Protein 6C3R (pdb70)

Organism: Cricket paralysis virus (isolate Teleogryllus commodus/Australia/CrPVVIC/1968) (NCBI:txid928300)

GO terms:
  GO:0060698 endoribonuclease inhibitor activity (F, IDA)
  GO:0016567 protein ubiquitination (P, IDA)
  GO:0140533 symbiont-mediated suppression of host RNAi-mediated antiviral immune response (P, IGI)
  GO:0032436 positive regulation of proteasomal ubiquitin-dependent protein catabolic process (P, IMP)
  GO:0031462 Cul2-RING ubiquitin ligase complex (C, IPI)
  GO:0005515 protein binding (F, IPI)

Structure (mmCIF, N/CA/C/O backbone):
data_6C3R
#
_entry.id   6C3R
#
_cell.length_a   51.854
_cell.length_b   52.117
_cell.length_c   111.430
_cell.angle_alpha   90.000
_cell.angle_beta   90.000
_cell.angle_gamma   90.000
#
_symmetry.space_group_name_H-M   'P 21 21 21'
#
loop_
_entity.id
_entity.type
_entity.pdbx_description
1 polymer 'Cricket paralysis virus 1A protein'
2 water water
#
loop_
_atom_site.group_PDB
_atom_site.id
_atom_site.type_symbol
_atom_site.label_atom_id
_atom_site.label_alt_id
_atom_site.label_comp_id
_atom_site.label_asym_id
_atom_site.label_entity_id
_atom_site.label_seq_id
_atom_site.pdbx_PDB_ins_code
_atom_site.Cartn_x
_atom_site.Cartn_y
_atom_site.Cartn_z
_atom_site.occupancy
_atom_site.B_iso_or_equiv
_atom_site.auth_seq_id
_atom_site.auth_comp_id
_atom_site.auth_asym_id
_atom_site.auth_atom_id
_atom_site.pdbx_PDB_model_num
ATOM 1 N N . ILE A 1 1 ? 49.719 -43.917 76.463 1.00 93.35 14 ILE A N 1
ATOM 2 C CA . ILE A 1 1 ? 50.621 -43.022 77.263 1.00 93.50 14 ILE A CA 1
ATOM 3 C C . ILE A 1 1 ? 50.704 -41.602 76.676 1.00 91.24 14 ILE A C 1
ATOM 4 O O . ILE A 1 1 ? 50.864 -40.623 77.425 1.00 89.27 14 ILE A O 1
ATOM 9 N N . ASN A 1 2 ? 50.601 -41.500 75.346 1.00 88.95 15 ASN A N 1
ATOM 10 C CA . ASN A 1 2 ? 50.525 -40.206 74.660 1.00 86.09 15 ASN A CA 1
ATOM 11 C C . ASN A 1 2 ? 49.152 -39.568 74.877 1.00 83.04 15 ASN A C 1
ATOM 12 O O . ASN A 1 2 ? 49.066 -38.421 75.334 1.00 80.01 15 ASN A O 1
ATOM 17 N N . SER A 1 3 ? 48.093 -40.321 74.563 1.00 80.36 16 SER A N 1
ATOM 18 C CA . SER A 1 3 ? 46.723 -39.927 74.905 1.00 79.06 16 SER A CA 1
ATOM 19 C C . SER A 1 3 ? 46.565 -39.787 76.416 1.00 77.59 16 SER A C 1
ATOM 20 O O . SER A 1 3 ? 46.017 -38.800 76.908 1.00 77.43 16 SER A O 1
ATOM 23 N N . LEU 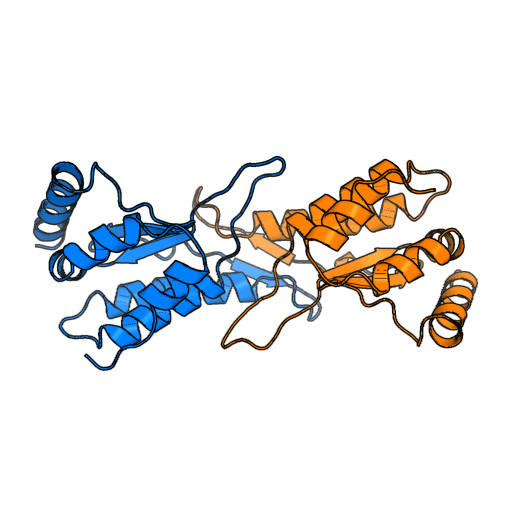A 1 4 ? 47.077 -40.763 77.152 1.00 75.38 17 LEU A N 1
ATOM 24 C CA . LEU A 1 4 ? 46.929 -40.776 78.608 1.00 74.09 17 LEU A CA 1
ATOM 25 C C . LEU A 1 4 ? 47.527 -39.515 79.254 1.00 71.22 17 LEU A C 1
ATOM 26 O O . LEU A 1 4 ? 46.907 -38.895 80.112 1.00 71.51 17 LEU A O 1
ATOM 31 N N . GLU A 1 5 ? 48.708 -39.108 78.813 1.00 69.30 18 GLU A N 1
ATOM 32 C CA . GLU A 1 5 ? 49.322 -37.894 79.339 1.00 66.39 18 GLU A CA 1
ATOM 33 C C . GLU A 1 5 ? 48.652 -36.618 78.795 1.00 63.59 18 GLU A C 1
ATOM 34 O O . GLU A 1 5 ? 48.479 -35.655 79.543 1.00 59.30 18 GLU A O 1
ATOM 40 N N . GLU A 1 6 ? 48.292 -36.627 77.505 1.00 61.94 19 GLU A N 1
ATOM 41 C CA . GLU A 1 6 ? 47.512 -35.553 76.870 1.00 60.38 19 GLU A CA 1
ATOM 42 C C . GLU A 1 6 ? 46.154 -35.321 77.540 1.00 60.70 19 GLU A C 1
ATOM 43 O O . GLU A 1 6 ? 45.708 -34.178 77.676 1.00 58.89 19 GLU A O 1
ATOM 49 N N . LEU A 1 7 ? 45.502 -36.410 77.941 1.00 62.70 20 LEU A N 1
ATOM 50 C CA . LEU A 1 7 ? 44.183 -36.346 78.573 1.00 62.48 20 LEU A CA 1
ATOM 51 C C . LEU A 1 7 ? 44.211 -35.608 79.913 1.00 61.62 20 LEU A C 1
ATOM 52 O O . LEU A 1 7 ? 43.375 -34.743 80.154 1.00 61.18 20 LEU A O 1
ATOM 57 N N . ALA A 1 8 ? 45.179 -35.945 80.765 1.00 60.98 21 ALA A N 1
ATOM 58 C CA . ALA A 1 8 ? 45.344 -35.293 82.068 1.00 60.75 21 ALA A CA 1
ATOM 59 C C . ALA A 1 8 ? 45.556 -33.780 81.939 1.00 59.56 21 ALA A C 1
ATOM 60 O O . ALA A 1 8 ? 44.927 -33.014 82.654 1.00 61.08 21 ALA A O 1
ATOM 62 N N . ALA A 1 9 ? 46.430 -33.360 81.029 1.00 58.59 22 ALA A N 1
ATOM 63 C CA . ALA A 1 9 ? 46.633 -31.927 80.735 1.00 58.32 22 ALA A CA 1
ATOM 64 C C . ALA A 1 9 ? 45.368 -31.227 80.215 1.00 58.01 22 ALA A C 1
ATOM 65 O O . ALA A 1 9 ? 45.100 -30.081 80.574 1.00 55.35 22 ALA A O 1
ATOM 67 N N . GLN A 1 10 ? 44.610 -31.919 79.370 1.00 59.91 23 GLN A N 1
ATOM 68 C CA . GLN A 1 10 ? 43.394 -31.356 78.748 1.00 62.04 23 GLN A CA 1
ATOM 69 C C . GLN A 1 10 ? 42.270 -31.229 79.765 1.00 63.20 23 GLN A C 1
ATOM 70 O O . GLN A 1 10 ? 41.387 -30.381 79.640 1.00 63.30 23 GLN A O 1
ATOM 76 N N . GLU A 1 11 ? 42.313 -32.113 80.755 1.00 66.04 24 GLU A N 1
ATOM 77 C CA . GLU A 1 11 ? 41.420 -32.101 81.895 1.00 67.28 24 GLU A CA 1
ATOM 78 C C . GLU A 1 11 ? 41.846 -30.961 82.806 1.00 64.30 24 GLU A C 1
ATOM 79 O O . GLU A 1 11 ? 41.007 -30.225 83.327 1.00 66.03 24 GLU A O 1
ATOM 85 N N . LEU A 1 12 ? 43.160 -30.839 82.990 1.00 60.77 25 LEU A N 1
ATOM 86 C CA . LEU A 1 12 ? 43.781 -29.778 83.785 1.00 57.89 25 LEU A CA 1
ATOM 87 C C . LEU A 1 12 ? 43.586 -28.371 83.195 1.00 57.75 25 LEU A C 1
ATOM 88 O O . LEU A 1 12 ? 43.445 -27.389 83.936 1.00 58.84 25 LEU A O 1
ATOM 93 N N . ILE A 1 13 ? 43.556 -28.273 81.869 1.00 56.31 26 ILE A N 1
ATOM 94 C CA . ILE A 1 13 ? 43.234 -27.012 81.186 1.00 55.16 26 ILE A CA 1
ATOM 95 C C . ILE A 1 13 ? 41.794 -26.617 81.460 1.00 55.45 26 ILE A C 1
ATOM 96 O O . ILE A 1 13 ? 41.500 -25.437 81.641 1.00 55.85 26 ILE A O 1
ATOM 101 N N . ALA A 1 14 ? 40.904 -27.606 81.455 1.00 55.90 27 ALA A N 1
ATOM 102 C CA . ALA A 1 14 ? 39.492 -27.373 81.711 1.00 56.25 27 ALA A CA 1
ATOM 103 C C . ALA A 1 14 ? 39.316 -26.924 83.145 1.00 56.64 27 ALA A C 1
ATOM 104 O O . ALA A 1 14 ? 38.703 -25.894 83.414 1.00 56.42 27 ALA A O 1
ATOM 106 N N . ALA A 1 15 ? 39.893 -27.697 84.057 1.00 57.10 28 ALA A N 1
ATOM 107 C CA . ALA A 1 15 ? 39.788 -27.432 85.482 1.00 57.43 28 ALA A CA 1
ATOM 108 C C . ALA A 1 15 ? 40.332 -26.056 85.846 1.00 57.53 28 ALA A C 1
ATOM 109 O O . ALA A 1 15 ? 39.588 -25.207 86.328 1.00 58.68 28 ALA A O 1
ATOM 111 N N . GLN A 1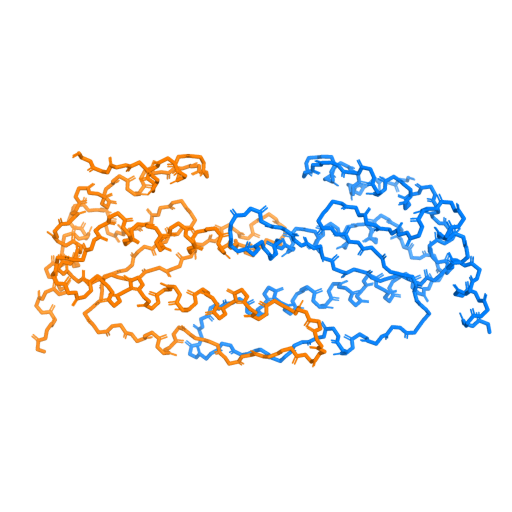 16 ? 41.611 -25.815 85.563 1.00 56.51 29 GLN A N 1
ATOM 112 C CA . GLN A 1 16 ? 42.297 -24.643 86.125 1.00 55.69 29 GLN A CA 1
ATOM 113 C C . GLN A 1 16 ? 42.625 -23.496 85.186 1.00 52.43 29 GLN A C 1
ATOM 114 O O . GLN A 1 16 ? 43.058 -22.449 85.661 1.00 51.75 29 GLN A O 1
ATOM 120 N N . PHE A 1 17 ? 42.431 -23.678 83.882 1.00 49.87 30 PHE A N 1
ATOM 121 C CA . PHE A 1 17 ? 42.767 -22.650 82.893 1.00 48.37 30 PHE A CA 1
ATOM 122 C C . PHE A 1 17 ? 41.542 -22.246 82.085 1.00 50.84 30 PHE A C 1
ATOM 123 O O . PHE A 1 17 ? 41.672 -21.636 81.007 1.00 49.75 30 PHE A O 1
ATOM 131 N N . GLU A 1 18 ? 40.357 -22.579 82.603 1.00 54.41 31 GLU A N 1
ATOM 132 C CA . GLU A 1 18 ? 39.082 -22.163 82.015 1.00 57.80 31 GLU A CA 1
ATOM 133 C C . GLU A 1 18 ? 38.980 -22.542 80.538 1.00 57.13 31 GLU A C 1
ATOM 134 O O . GLU A 1 18 ? 38.509 -21.747 79.704 1.00 56.81 31 GLU A O 1
ATOM 140 N N . GLY A 1 19 ? 39.463 -23.746 80.224 1.00 56.28 32 GLY A N 1
ATOM 141 C CA . GLY A 1 19 ? 39.366 -24.321 78.890 1.00 55.18 32 GLY A CA 1
ATOM 142 C C . GLY A 1 19 ? 40.266 -23.777 77.801 1.00 53.81 32 GLY A C 1
ATOM 143 O O . GLY A 1 19 ? 40.104 -24.152 76.647 1.00 56.54 32 GLY A O 1
ATOM 144 N N . ASN A 1 20 ? 41.213 -22.906 78.120 1.00 52.26 33 ASN A N 1
ATOM 145 C CA . ASN A 1 20 ? 42.040 -22.309 77.065 1.00 50.74 33 ASN A CA 1
ATOM 146 C C . ASN A 1 20 ? 43.381 -21.770 77.546 1.00 49.35 33 ASN A C 1
ATOM 147 O O . ASN A 1 20 ? 43.574 -21.492 78.727 1.00 49.24 33 ASN A O 1
ATOM 152 N N . LEU A 1 21 ? 44.288 -21.608 76.592 1.00 48.28 34 LEU A N 1
ATOM 153 C CA . LEU A 1 21 ? 45.576 -20.990 76.844 1.00 47.69 34 LEU A CA 1
ATOM 154 C C . LEU A 1 21 ? 45.766 -19.823 75.904 1.00 46.86 34 LEU A C 1
ATOM 155 O O . LEU A 1 21 ? 46.818 -19.674 75.314 1.00 47.71 34 LEU A O 1
ATOM 160 N N . ASP A 1 22 ? 44.744 -18.988 75.781 1.00 48.63 35 ASP A N 1
ATOM 161 C CA . ASP A 1 22 ? 44.857 -17.758 75.010 1.00 50.12 35 ASP A CA 1
ATOM 162 C C . ASP A 1 22 ? 45.645 -16.735 75.824 1.00 49.49 35 ASP A C 1
ATOM 163 O O . ASP A 1 22 ? 45.350 -16.522 76.995 1.00 51.20 35 ASP A O 1
ATOM 168 N N . GLY A 1 23 ? 46.667 -16.150 75.199 1.00 48.51 36 GLY A N 1
ATOM 169 C CA . GLY A 1 23 ? 47.402 -15.014 75.739 1.00 48.44 36 GLY A CA 1
ATOM 170 C C . GLY A 1 23 ? 47.302 -13.829 74.788 1.00 48.08 36 GLY A C 1
ATOM 171 O O . GLY A 1 23 ? 46.296 -13.638 74.129 1.00 46.88 36 GLY A O 1
ATOM 172 N N . PHE A 1 24 ? 48.373 -13.051 74.718 1.00 49.05 37 PHE A N 1
ATOM 173 C CA . PHE A 1 24 ? 48.412 -11.807 73.959 1.00 50.40 37 PHE A CA 1
ATOM 174 C C . PHE A 1 24 ? 48.698 -12.023 72.466 1.00 50.01 37 PHE A C 1
ATOM 175 O O . PHE A 1 24 ? 49.852 -12.212 72.068 1.00 47.17 37 PHE A O 1
ATOM 183 N N . PHE A 1 25 ? 47.634 -11.986 71.655 1.00 51.93 38 PHE A N 1
ATOM 184 C CA . PHE A 1 25 ? 47.683 -12.284 70.198 1.00 52.77 38 PHE A CA 1
ATOM 185 C C . PHE A 1 25 ? 48.368 -13.606 69.876 1.00 50.11 38 PHE A C 1
ATOM 186 O O . PHE A 1 25 ? 48.947 -13.775 68.799 1.00 48.37 38 PHE A O 1
ATOM 194 N N . CYS A 1 26 ? 48.262 -14.550 70.811 1.00 48.04 39 CYS A N 1
ATOM 195 C CA . CYS A 1 26 ? 48.866 -15.851 70.671 1.00 45.81 39 CYS A CA 1
ATOM 196 C C . CYS A 1 26 ? 48.271 -16.797 71.694 1.00 45.20 39 CYS A C 1
ATOM 197 O O . CYS A 1 26 ? 48.109 -16.430 72.865 1.00 45.56 39 CYS A O 1
ATOM 200 N N . THR A 1 27 ? 47.964 -18.014 71.249 1.00 43.59 40 THR A N 1
ATOM 201 C CA . THR A 1 27 ? 47.472 -19.070 72.122 1.00 42.53 40 THR A CA 1
ATOM 202 C C . THR A 1 27 ? 48.311 -20.360 71.959 1.00 40.43 40 THR A C 1
ATOM 203 O O . THR A 1 27 ? 48.878 -20.617 70.893 1.00 38.12 40 THR A O 1
ATOM 207 N N . PHE A 1 28 ? 48.368 -21.154 73.024 1.00 39.30 41 PHE A N 1
ATOM 208 C CA . PHE A 1 28 ? 49.061 -22.441 73.016 1.00 40.65 41 PHE A CA 1
ATOM 209 C C . PHE A 1 28 ? 48.032 -23.559 72.985 1.00 42.79 41 PHE A C 1
ATOM 210 O O . PHE A 1 28 ? 46.981 -23.436 73.608 1.00 42.24 41 PHE A O 1
ATOM 218 N N . TYR A 1 29 ? 48.358 -24.649 72.282 1.00 45.03 42 TYR A N 1
ATOM 219 C CA . TYR A 1 29 ? 47.602 -25.900 72.339 1.00 46.65 42 TYR A CA 1
ATOM 220 C C . TYR A 1 29 ? 48.537 -26.914 72.938 1.00 45.82 42 TYR A C 1
ATOM 221 O O . TYR A 1 29 ? 49.750 -26.748 72.847 1.00 46.16 42 TYR A O 1
ATOM 230 N N . VAL A 1 30 ? 47.972 -27.963 73.537 1.00 45.53 43 VAL A N 1
ATOM 231 C CA . VAL A 1 30 ? 48.745 -28.998 74.236 1.00 45.24 43 VAL A CA 1
ATOM 232 C C . VAL A 1 30 ? 48.453 -30.388 73.664 1.00 46.94 43 VAL A C 1
ATOM 233 O O . VAL A 1 30 ? 47.464 -31.024 74.022 1.00 49.78 43 VAL A O 1
ATOM 237 N N . GLN A 1 31 ? 49.334 -30.870 72.796 1.00 47.35 44 GLN A N 1
ATOM 238 C CA . GLN A 1 31 ? 49.096 -32.099 72.053 1.00 47.84 44 GLN A CA 1
ATOM 239 C C . GLN A 1 31 ? 50.327 -32.985 72.003 1.00 49.38 44 GLN A C 1
ATOM 240 O O . GLN A 1 31 ? 51.453 -32.493 71.877 1.00 49.83 44 GLN A O 1
ATOM 246 N N . SER A 1 32 ? 50.105 -34.293 72.061 1.00 50.09 45 SER A N 1
ATOM 247 C CA . SER A 1 32 ? 51.190 -35.257 71.995 1.00 50.42 45 SER A CA 1
ATOM 248 C C . SER A 1 32 ? 51.755 -35.412 70.595 1.00 51.25 45 SER A C 1
ATOM 249 O O . SER A 1 32 ? 52.958 -35.541 70.425 1.00 49.88 45 SER A O 1
ATOM 252 N N . LYS A 1 33 ? 50.880 -35.422 69.601 1.00 54.51 46 LYS A N 1
ATOM 253 C CA . LYS A 1 33 ? 51.276 -35.701 68.216 1.00 57.32 46 LYS A CA 1
ATOM 254 C C . LYS A 1 33 ? 50.551 -34.734 67.283 1.00 54.45 46 LYS A C 1
ATOM 255 O O . LYS A 1 33 ? 49.538 -35.085 66.683 1.00 52.93 46 LYS A O 1
ATOM 261 N N . PRO A 1 34 ? 51.061 -33.494 67.195 1.00 51.76 47 PRO A N 1
ATOM 262 C CA . PRO A 1 34 ? 50.392 -32.460 66.419 1.00 51.11 47 PRO A CA 1
ATOM 263 C C . PRO A 1 34 ? 50.549 -32.668 64.928 1.00 51.44 47 PRO A C 1
ATOM 264 O O . PRO A 1 34 ? 51.541 -33.218 64.478 1.00 49.75 47 PRO A O 1
ATOM 268 N N . GLN A 1 35 ? 49.566 -32.205 64.175 1.00 53.56 48 GLN A N 1
ATOM 269 C CA . GLN A 1 35 ? 49.564 -32.362 62.723 1.00 56.51 48 GLN A CA 1
ATOM 270 C C . GLN A 1 35 ? 50.209 -31.123 62.115 1.00 54.69 48 GLN A C 1
ATOM 271 O O . GLN A 1 35 ? 49.536 -30.315 61.485 1.00 54.42 48 GLN A O 1
ATOM 277 N N . LEU A 1 36 ? 51.523 -30.990 62.309 1.00 52.89 49 LEU A N 1
ATOM 278 C CA . LEU A 1 36 ? 52.240 -29.753 61.979 1.00 51.19 49 LEU A CA 1
ATOM 279 C C . LEU A 1 36 ? 52.265 -29.428 60.505 1.00 52.96 49 LEU A C 1
ATOM 280 O O . LEU A 1 36 ? 52.466 -28.271 60.138 1.00 51.46 49 LEU A O 1
ATOM 285 N N . LEU A 1 37 ? 52.076 -30.446 59.672 1.00 55.83 50 LEU A N 1
ATOM 286 C CA . LEU A 1 37 ? 52.021 -30.262 58.229 1.00 58.22 50 LEU A CA 1
ATOM 287 C C . LEU A 1 37 ? 50.699 -29.615 57.817 1.00 58.91 50 LEU A C 1
ATOM 288 O O . LEU A 1 37 ? 50.670 -28.863 56.851 1.00 60.04 50 LEU A O 1
ATOM 293 N N . ASP A 1 38 ? 49.625 -29.860 58.573 1.00 60.78 51 ASP A N 1
ATOM 294 C CA . ASP A 1 38 ? 48.340 -29.152 58.367 1.00 63.04 51 ASP A CA 1
ATOM 295 C C . ASP A 1 38 ? 48.425 -27.647 58.672 1.00 65.47 51 ASP A C 1
ATOM 296 O O . ASP A 1 38 ? 47.573 -26.865 58.214 1.00 65.13 51 ASP A O 1
ATOM 301 N N . LEU A 1 39 ? 49.434 -27.250 59.458 1.00 66.42 52 LEU A N 1
ATOM 302 C CA . LEU A 1 39 ? 49.696 -25.840 59.763 1.00 64.82 52 LEU A CA 1
ATOM 303 C C . LEU A 1 39 ? 50.737 -25.160 58.852 1.00 65.46 52 LEU A C 1
ATOM 304 O O . LEU A 1 39 ? 51.146 -24.025 59.134 1.00 64.56 52 LEU A O 1
ATOM 309 N N . GLU A 1 40 ? 51.146 -25.825 57.765 1.00 67.75 53 GLU A N 1
ATOM 310 C CA . GLU A 1 40 ? 52.114 -25.261 56.812 1.00 70.04 53 GLU A CA 1
ATOM 311 C C . GLU A 1 40 ? 51.462 -24.746 55.515 1.00 70.49 53 GLU A C 1
ATOM 312 O O . GLU A 1 40 ? 50.267 -24.940 55.269 1.00 71.10 53 GLU A O 1
ATOM 318 N N . SER A 1 41 ? 52.273 -24.061 54.715 1.00 70.94 54 SER A N 1
ATOM 319 C CA . SER A 1 41 ? 51.866 -23.501 53.429 1.00 71.53 54 SER A CA 1
ATOM 320 C C . SER A 1 41 ? 52.867 -23.926 52.386 1.00 72.25 54 SER A C 1
ATOM 321 O O . SER A 1 41 ? 53.941 -24.417 52.728 1.00 72.42 54 SER A O 1
ATOM 324 N N . GLU A 1 42 ? 52.515 -23.737 51.120 1.00 74.10 55 GLU A N 1
ATOM 325 C CA . GLU A 1 42 ? 53.490 -23.797 50.031 1.00 77.49 55 GLU A CA 1
ATOM 326 C C . GLU A 1 42 ? 53.490 -22.406 49.443 1.00 75.34 55 GLU A C 1
ATOM 327 O O . GLU A 1 42 ? 52.436 -21.924 49.057 1.00 71.35 55 GLU A O 1
ATOM 333 N N . CYS A 1 43 ? 54.658 -21.760 49.400 1.00 76.46 56 CYS A N 1
ATOM 334 C CA . CYS A 1 43 ? 54.728 -20.334 49.083 1.00 76.16 56 CYS A CA 1
ATOM 335 C C . CYS A 1 43 ? 55.960 -19.923 48.276 1.00 77.87 56 CYS A C 1
ATOM 336 O O . CYS A 1 43 ? 57.089 -20.090 48.728 1.00 80.18 56 CYS A O 1
ATOM 339 N N . TYR A 1 44 ? 55.714 -19.380 47.080 1.00 78.08 57 TYR A N 1
ATOM 340 C CA . TYR A 1 44 ? 56.763 -18.888 46.192 1.00 79.54 57 TYR A CA 1
ATOM 341 C C . TYR A 1 44 ? 56.413 -17.478 45.777 1.00 79.46 57 TYR A C 1
ATOM 342 O O . TYR A 1 44 ? 55.321 -17.249 45.268 1.00 79.08 57 TYR A O 1
ATOM 351 N N . CYS A 1 45 ? 57.324 -16.536 45.998 1.00 80.83 58 CYS A N 1
ATOM 352 C CA . CYS A 1 45 ? 57.322 -15.293 45.233 1.00 84.27 58 CYS A CA 1
ATOM 353 C C . CYS A 1 45 ? 58.122 -15.576 43.972 1.00 90.61 58 CYS A C 1
ATOM 354 O O . CYS A 1 45 ? 59.196 -16.174 44.065 1.00 92.38 58 CYS A O 1
ATOM 357 N N . MET A 1 46 ? 57.626 -15.164 42.803 1.00 98.27 59 MET A N 1
ATOM 358 C CA . MET A 1 46 ? 58.437 -15.248 41.570 1.00 104.10 59 MET A CA 1
ATOM 359 C C . MET A 1 46 ? 59.210 -13.943 41.327 1.00 103.72 59 MET A C 1
ATOM 360 O O . MET A 1 46 ? 58.950 -12.913 41.953 1.00 100.51 59 MET A O 1
ATOM 365 N N . ASP A 1 47 ? 60.181 -14.027 40.423 1.00 107.88 60 ASP A N 1
ATOM 366 C CA . ASP A 1 47 ? 61.008 -12.891 39.973 1.00 109.54 60 ASP A CA 1
ATOM 367 C C . ASP A 1 47 ? 61.854 -12.202 41.064 1.00 106.91 60 ASP A C 1
ATOM 368 O O . ASP A 1 47 ? 62.233 -11.036 40.922 1.00 106.03 60 ASP A O 1
ATOM 373 N N . ASP A 1 48 ? 62.189 -12.945 42.119 1.00 104.03 61 ASP A N 1
ATOM 374 C CA . ASP A 1 48 ? 63.102 -12.474 43.164 1.00 103.00 61 ASP A CA 1
ATOM 375 C C . ASP A 1 48 ? 62.620 -11.174 43.846 1.00 97.35 61 ASP A C 1
ATOM 376 O O . ASP A 1 48 ? 63.189 -10.100 43.645 1.00 98.42 61 ASP A O 1
ATOM 381 N N . PHE A 1 49 ? 61.555 -11.293 44.640 1.00 90.89 62 PHE A N 1
ATOM 382 C CA . PHE A 1 49 ? 61.021 -10.175 45.427 1.00 85.62 62 PHE A CA 1
ATOM 383 C C . PHE A 1 49 ? 60.460 -10.677 46.759 1.00 81.65 62 PHE A C 1
ATOM 384 O O . PHE A 1 49 ? 59.695 -11.640 46.771 1.00 80.38 62 PHE A O 1
ATOM 392 N N . ASP A 1 50 ? 60.824 -10.031 47.870 1.00 77.79 63 ASP A N 1
ATOM 393 C CA . ASP A 1 50 ? 60.275 -10.424 49.170 1.00 76.24 63 ASP A CA 1
ATOM 394 C C . ASP A 1 50 ? 58.806 -10.038 49.210 1.00 73.67 63 ASP A C 1
ATOM 395 O O . ASP A 1 50 ? 58.441 -8.890 49.483 1.00 73.22 63 ASP A O 1
ATOM 400 N N . CYS A 1 51 ? 57.977 -11.027 48.907 1.00 70.40 64 CYS A N 1
ATOM 401 C CA . CYS A 1 51 ? 56.544 -10.874 48.938 1.00 67.31 64 CYS A CA 1
ATOM 402 C C . CYS A 1 51 ? 55.998 -11.127 50.351 1.00 63.21 64 CYS A C 1
ATOM 403 O O . CYS A 1 51 ? 54.937 -10.611 50.710 1.00 61.89 64 CYS A O 1
ATOM 406 N N . GLY A 1 52 ? 56.741 -11.884 51.161 1.00 58.53 65 GLY A N 1
ATOM 407 C CA . GLY A 1 52 ? 56.310 -12.238 52.513 1.00 54.08 65 GLY A CA 1
ATOM 408 C C . GLY A 1 52 ? 56.187 -13.717 52.800 1.00 51.39 65 GLY A C 1
ATOM 409 O O . GLY A 1 52 ? 55.757 -14.082 53.888 1.00 48.68 65 GLY A O 1
ATOM 410 N N . CYS A 1 53 ? 56.546 -14.567 51.838 1.00 51.92 66 CYS A N 1
ATOM 411 C CA . CYS A 1 53 ? 56.574 -16.006 52.054 1.00 53.32 66 CYS A CA 1
ATOM 412 C C . CYS A 1 53 ? 57.609 -16.405 53.090 1.00 51.86 66 CYS A C 1
ATOM 413 O O . CYS A 1 53 ? 57.391 -17.371 53.819 1.00 50.76 66 CYS A O 1
ATOM 416 N N . ASP A 1 54 ? 58.733 -15.681 53.132 1.00 50.44 67 ASP A N 1
ATOM 417 C CA . ASP A 1 54 ? 59.784 -15.920 54.109 1.00 49.35 67 ASP A CA 1
ATOM 418 C C . ASP A 1 54 ? 59.253 -15.781 55.523 1.00 47.47 67 ASP A C 1
ATOM 419 O O . ASP A 1 54 ? 59.498 -16.631 56.368 1.00 44.90 67 ASP A O 1
ATOM 424 N N . ARG A 1 55 ? 58.547 -14.683 55.767 1.00 46.80 68 ARG A N 1
ATOM 425 C CA . ARG A 1 55 ? 57.898 -14.419 57.061 1.00 47.04 68 ARG A CA 1
ATOM 426 C C . ARG A 1 55 ? 57.057 -15.640 57.469 1.00 44.79 68 ARG A C 1
ATOM 427 O O . ARG A 1 55 ? 57.187 -16.144 58.561 1.00 42.83 68 ARG A O 1
ATOM 435 N N . ILE A 1 56 ? 56.248 -16.137 56.537 1.00 45.06 69 ILE A N 1
ATOM 436 C CA . ILE A 1 56 ? 55.449 -17.367 56.705 1.00 43.84 69 ILE A CA 1
ATOM 437 C C . ILE A 1 56 ? 56.354 -18.549 57.066 1.00 42.50 69 ILE A C 1
ATOM 438 O O . ILE A 1 56 ? 56.115 -19.236 58.048 1.00 41.73 69 ILE A O 1
ATOM 443 N N . LYS A 1 57 ? 57.372 -18.794 56.254 1.00 42.72 70 LYS A N 1
ATOM 444 C CA . LYS A 1 57 ? 58.219 -19.978 56.417 1.00 44.37 70 LYS A CA 1
ATOM 445 C C . LYS A 1 57 ? 58.979 -19.996 57.748 1.00 42.49 70 LYS A C 1
ATOM 446 O O . LYS A 1 57 ? 59.029 -21.015 58.436 1.00 41.20 70 LYS A O 1
ATOM 452 N N . ARG A 1 58 ? 59.531 -18.847 58.104 1.00 41.79 71 ARG A N 1
ATOM 453 C CA . ARG A 1 58 ? 60.083 -18.608 59.434 1.00 42.14 71 ARG A CA 1
ATOM 454 C C . ARG A 1 58 ? 59.111 -18.925 60.593 1.00 39.86 71 ARG A C 1
ATOM 455 O O . ARG A 1 58 ? 59.521 -19.536 61.578 1.00 37.80 71 ARG A O 1
ATOM 463 N N . GLU A 1 59 ? 57.855 -18.503 60.475 1.00 39.29 72 GLU A N 1
ATOM 464 C CA . GLU A 1 59 ? 56.833 -18.783 61.493 1.00 40.09 72 GLU A CA 1
ATOM 465 C C . GLU A 1 59 ? 56.615 -20.303 61.684 1.00 40.25 72 GLU A C 1
ATOM 466 O O . GLU A 1 59 ? 56.598 -20.809 62.807 1.00 38.92 72 GLU A O 1
ATOM 472 N N . GLU A 1 60 ? 56.499 -21.032 60.576 1.00 42.33 73 GLU A N 1
ATOM 473 C CA . GLU A 1 60 ? 56.336 -22.504 60.594 1.00 42.31 73 GLU A CA 1
ATOM 474 C C . GLU A 1 60 ? 57.538 -23.221 61.218 1.00 39.04 73 GLU A C 1
ATOM 475 O O . GLU A 1 60 ? 57.384 -24.184 61.941 1.00 37.19 73 GLU A O 1
ATOM 481 N N . GLU A 1 61 ? 58.732 -22.748 60.879 1.00 37.45 74 GLU A N 1
ATOM 482 C CA . GLU A 1 61 ? 59.999 -23.293 61.372 1.00 36.59 74 GLU A CA 1
ATOM 483 C C . GLU A 1 61 ? 60.074 -23.186 62.903 1.00 34.55 74 GLU A C 1
ATOM 484 O O . GLU A 1 61 ? 60.421 -24.157 63.604 1.00 34.00 74 GLU A O 1
ATOM 490 N N . LEU A 1 62 ? 59.712 -22.010 63.405 1.00 32.68 75 LEU A N 1
ATOM 491 C CA . LEU A 1 62 ? 59.709 -21.716 64.819 1.00 32.32 75 LEU A CA 1
ATOM 492 C C . LEU A 1 62 ? 58.622 -22.454 65.605 1.00 33.05 75 LEU A C 1
ATOM 493 O O . LEU A 1 62 ? 58.881 -22.930 66.711 1.00 33.93 75 LEU A O 1
ATOM 498 N N . ARG A 1 63 ? 57.405 -22.536 65.066 1.00 33.15 76 ARG A N 1
ATOM 499 C CA . ARG A 1 63 ? 56.368 -23.345 65.704 1.00 33.27 76 ARG A CA 1
ATOM 500 C C . ARG A 1 63 ? 56.863 -24.787 65.863 1.00 33.47 76 ARG A C 1
ATOM 501 O O . ARG A 1 63 ? 56.635 -25.414 66.902 1.00 35.02 76 ARG A O 1
ATOM 509 N N . LYS A 1 64 ? 57.557 -25.292 64.846 1.00 33.02 77 LYS A N 1
ATOM 510 C CA . LYS A 1 64 ? 58.056 -26.662 64.851 1.00 33.54 77 LYS A CA 1
ATOM 511 C C . LYS A 1 64 ? 59.102 -26.859 65.951 1.00 33.03 77 LYS A C 1
ATOM 512 O O . LYS A 1 64 ? 59.049 -27.807 66.713 1.00 33.50 77 LYS A O 1
ATOM 518 N N . LEU A 1 65 ? 60.039 -25.926 66.044 1.00 32.11 78 LEU A N 1
ATOM 519 C CA . LEU A 1 65 ? 61.085 -25.986 67.045 1.00 31.28 78 LEU A CA 1
ATOM 520 C C . LEU A 1 65 ? 60.536 -25.839 68.432 1.00 30.05 78 LEU A C 1
ATOM 521 O O . LEU A 1 65 ? 61.027 -26.501 69.341 1.00 30.03 78 LEU A O 1
ATOM 526 N N . ILE A 1 66 ? 59.544 -2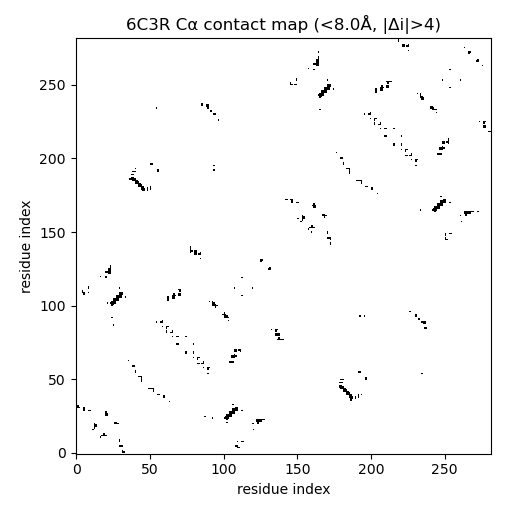4.961 68.595 1.00 28.59 79 ILE A N 1
ATOM 527 C CA . ILE A 1 66 ? 58.944 -24.736 69.886 1.00 28.55 79 ILE A CA 1
ATOM 528 C C . ILE A 1 66 ? 58.268 -26.014 70.348 1.00 28.28 79 ILE A C 1
ATOM 529 O O . ILE A 1 66 ? 58.266 -26.311 71.531 1.00 27.37 79 ILE A O 1
ATOM 534 N N . PHE A 1 67 ? 57.715 -26.789 69.419 1.00 28.95 80 PHE A N 1
ATOM 535 C CA . PHE A 1 67 ? 57.152 -28.061 69.808 1.00 29.28 80 PHE A CA 1
ATOM 536 C C . PHE A 1 67 ? 58.218 -29.107 70.054 1.00 29.63 80 PHE A C 1
ATOM 537 O O . PHE A 1 67 ? 58.207 -29.787 71.096 1.00 29.61 80 PHE A O 1
ATOM 545 N N . LEU A 1 68 ? 59.098 -29.294 69.076 1.00 29.98 81 LEU A N 1
ATOM 546 C CA . LEU A 1 68 ? 60.075 -30.369 69.178 1.00 30.84 81 LEU A CA 1
ATOM 547 C C . LEU A 1 68 ? 60.962 -30.202 70.413 1.00 31.05 81 LEU A C 1
ATOM 548 O O . LEU A 1 68 ? 61.262 -31.169 71.079 1.00 31.24 81 LEU A O 1
ATOM 553 N N . THR A 1 69 ? 61.354 -28.974 70.728 1.00 31.77 82 THR A N 1
ATOM 554 C CA . THR A 1 69 ? 62.163 -28.723 71.920 1.00 32.86 82 THR A CA 1
ATOM 555 C C . THR A 1 69 ? 61.361 -28.936 73.211 1.00 33.69 82 THR A C 1
ATOM 556 O O . THR A 1 69 ? 61.951 -29.273 74.235 1.00 34.47 82 THR A O 1
ATOM 560 N N . SER A 1 70 ? 60.048 -28.720 73.159 1.00 34.12 83 SER A N 1
ATOM 561 C CA . SER A 1 70 ? 59.154 -29.046 74.270 1.00 35.17 83 SER A CA 1
ATOM 562 C C . SER A 1 70 ? 58.923 -30.551 74.478 1.00 37.60 83 SER A C 1
ATOM 563 O O . SER A 1 70 ? 58.610 -30.984 75.582 1.00 38.45 83 SER A O 1
ATOM 566 N N . ASP A 1 71 ? 59.073 -31.335 73.417 1.00 40.37 84 ASP A N 1
ATOM 567 C CA . ASP A 1 71 ? 58.762 -32.772 73.414 1.00 42.42 84 ASP A CA 1
ATOM 568 C C . ASP A 1 71 ? 59.922 -33.668 73.881 1.00 43.28 84 ASP A C 1
ATOM 569 O O . ASP A 1 71 ? 59.955 -34.865 73.570 1.00 43.28 84 ASP A O 1
ATOM 574 N N . VAL A 1 72 ? 60.868 -33.089 74.621 1.00 44.27 85 VAL A N 1
ATOM 575 C CA . VAL A 1 72 ? 61.980 -33.815 75.232 1.00 44.69 85 VAL A CA 1
ATOM 576 C C . VAL A 1 72 ? 62.210 -33.302 76.635 1.00 45.94 85 VAL A C 1
ATOM 577 O O . VAL A 1 72 ? 61.864 -32.155 76.955 1.00 45.19 85 VAL A O 1
ATOM 581 N N . TYR A 1 73 ? 62.830 -34.156 77.445 1.00 48.58 86 TYR A N 1
ATOM 582 C CA . TYR A 1 73 ? 63.159 -33.848 78.825 1.00 50.77 86 TYR A CA 1
ATOM 583 C C . TYR A 1 73 ? 64.357 -32.916 78.901 1.00 47.73 86 TYR A C 1
ATOM 584 O O . TYR A 1 73 ? 65.428 -33.250 78.389 1.00 49.37 86 TYR A O 1
ATOM 593 N N . GLY A 1 74 ? 64.193 -31.772 79.558 1.00 43.16 87 GLY A N 1
ATOM 594 C CA . GLY A 1 74 ? 65.343 -30.997 80.028 1.00 42.05 87 GLY A CA 1
ATOM 595 C C . GLY A 1 74 ? 65.944 -29.946 79.109 1.00 40.30 87 GLY A C 1
ATOM 596 O O . GLY A 1 74 ? 67.005 -29.411 79.407 1.00 39.69 87 GLY A O 1
ATOM 597 N N . TYR A 1 75 ? 65.248 -29.600 78.025 1.00 38.13 88 TYR A N 1
ATOM 598 C CA . TYR A 1 75 ? 65.711 -28.558 77.146 1.00 36.42 88 TYR A CA 1
ATOM 599 C C . TYR A 1 75 ? 65.873 -27.292 77.949 1.00 37.53 88 TYR A C 1
ATOM 600 O O . TYR A 1 75 ? 65.144 -27.049 78.889 1.00 38.30 88 TYR A O 1
ATOM 609 N N . ASN A 1 76 ? 66.842 -26.486 77.559 1.00 38.61 89 ASN A N 1
ATOM 610 C CA . ASN A 1 76 ? 67.097 -25.225 78.208 1.00 38.94 89 ASN A CA 1
ATOM 611 C C . ASN A 1 76 ? 65.877 -24.305 78.135 1.00 37.59 89 ASN A C 1
ATOM 612 O O . ASN A 1 76 ? 65.546 -23.784 77.059 1.00 37.44 89 ASN A O 1
ATOM 617 N N . PHE A 1 77 ? 65.229 -24.093 79.279 1.00 36.74 90 PHE A N 1
ATOM 618 C CA . PHE A 1 77 ? 63.943 -23.366 79.305 1.00 36.68 90 PHE A CA 1
ATOM 619 C C . PHE A 1 77 ? 64.002 -21.891 78.883 1.00 36.85 90 PHE A C 1
ATOM 620 O O . PHE A 1 77 ? 62.992 -21.336 78.431 1.00 36.63 90 PHE A O 1
ATOM 628 N N . GLU A 1 78 ? 65.171 -21.278 79.006 1.00 37.52 91 GLU A N 1
ATOM 629 C CA . GLU A 1 78 ? 65.354 -19.877 78.640 1.00 38.58 91 GLU A CA 1
ATOM 630 C C . GLU A 1 78 ? 65.596 -19.763 77.148 1.00 37.45 91 GLU A C 1
ATOM 631 O O . GLU A 1 78 ? 65.170 -18.819 76.476 1.00 37.91 91 GLU A O 1
ATOM 637 N N . GLU A 1 79 ? 66.295 -20.741 76.622 1.00 37.21 92 GLU A N 1
ATOM 638 C CA . GLU A 1 79 ? 66.454 -20.856 75.184 1.00 36.93 92 GLU A CA 1
ATOM 639 C C . GLU A 1 79 ? 65.153 -21.206 74.500 1.00 34.65 92 GLU A C 1
ATOM 640 O O . GLU A 1 79 ? 64.901 -20.759 73.412 1.00 33.23 92 GLU A O 1
ATOM 646 N N . TRP A 1 80 ? 64.330 -22.013 75.154 1.00 34.44 93 TRP A N 1
ATOM 647 C CA . TRP A 1 80 ? 62.989 -22.259 74.671 1.00 33.40 93 TRP A CA 1
ATOM 648 C C . TRP A 1 80 ? 62.204 -20.953 74.614 1.00 33.32 93 TRP A C 1
ATOM 649 O O . TRP A 1 80 ? 61.540 -20.679 73.609 1.00 33.88 93 TRP A O 1
ATOM 660 N N . LYS A 1 81 ? 62.272 -20.163 75.678 1.00 32.79 94 LYS A N 1
ATOM 661 C CA . LYS A 1 81 ? 61.568 -18.894 75.709 1.00 33.04 94 LYS A CA 1
ATOM 662 C C . LYS A 1 81 ? 62.012 -17.940 74.641 1.00 32.56 94 LYS A C 1
ATOM 663 O O . LYS A 1 81 ? 61.186 -17.223 74.086 1.00 32.10 94 LYS A O 1
ATOM 669 N N . GLY A 1 82 ? 63.312 -17.908 74.361 1.00 32.62 95 GLY A N 1
ATOM 670 C CA . GLY A 1 82 ? 63.828 -17.074 73.282 1.00 31.87 95 GLY A CA 1
ATOM 671 C C . GLY A 1 82 ? 63.232 -17.444 71.935 1.00 31.13 95 GLY A C 1
ATOM 672 O O . GLY A 1 82 ? 63.002 -16.570 71.117 1.00 32.04 95 GLY A O 1
ATOM 673 N N . LEU A 1 83 ? 62.983 -18.731 71.695 1.00 30.00 96 LEU A N 1
ATOM 674 C CA . LEU A 1 83 ? 62.303 -19.165 70.472 1.00 29.67 96 LEU A CA 1
ATOM 675 C C . LEU A 1 83 ? 60.876 -18.631 70.429 1.00 29.45 96 LEU A C 1
ATOM 676 O O . LEU A 1 83 ? 60.426 -18.129 69.424 1.00 30.07 96 LEU A O 1
ATOM 681 N N . VAL A 1 84 ? 60.174 -18.716 71.537 1.00 29.36 97 VAL A N 1
ATOM 682 C CA . VAL A 1 84 ? 58.846 -18.138 71.600 1.00 29.62 97 VAL A CA 1
ATOM 683 C C . VAL A 1 84 ? 58.902 -16.641 71.287 1.00 30.24 97 VAL A C 1
ATOM 684 O O . VAL A 1 84 ? 58.056 -16.116 70.595 1.00 29.38 97 VAL A O 1
ATOM 688 N N . TRP A 1 85 ? 59.896 -15.965 71.832 1.00 32.72 98 TRP A N 1
ATOM 689 C CA . TRP A 1 85 ? 60.075 -14.533 71.615 1.00 34.43 98 TRP A CA 1
ATOM 690 C C . TRP A 1 85 ? 60.299 -14.194 70.135 1.00 34.03 98 TRP A C 1
ATOM 691 O O . TRP A 1 85 ? 59.735 -13.242 69.623 1.00 33.29 98 TRP A O 1
ATOM 702 N N . LYS A 1 86 ? 61.122 -14.986 69.464 1.00 34.82 99 LYS A N 1
ATOM 703 C CA . LYS A 1 86 ? 61.298 -14.865 68.009 1.00 35.00 99 LYS A CA 1
ATOM 704 C C . LYS A 1 86 ? 60.032 -15.116 67.197 1.00 34.45 99 LYS A C 1
ATOM 705 O O . LYS A 1 86 ? 59.822 -14.469 66.179 1.00 35.27 99 LYS A O 1
ATOM 711 N N . PHE A 1 87 ? 59.231 -16.086 67.620 1.00 34.39 100 PHE A N 1
ATOM 712 C CA . PHE A 1 87 ? 57.918 -16.325 67.032 1.00 33.92 100 PHE A CA 1
ATOM 713 C C . PHE A 1 87 ? 57.053 -15.094 67.220 1.00 35.02 100 PHE A C 1
ATOM 714 O O . PHE A 1 87 ? 56.529 -14.569 66.257 1.00 36.11 100 PHE A O 1
ATOM 722 N N . VAL A 1 88 ? 56.908 -14.658 68.463 1.00 37.23 101 VAL A N 1
ATOM 723 C CA . VAL A 1 88 ? 56.156 -13.457 68.818 1.00 39.54 101 VAL A CA 1
ATOM 724 C C . VAL A 1 88 ? 56.639 -12.238 68.012 1.00 41.94 101 VAL A C 1
ATOM 725 O O . VAL A 1 88 ? 55.825 -11.514 67.476 1.00 41.92 101 VAL A O 1
ATOM 729 N N . GLN A 1 89 ? 57.949 -12.026 67.901 1.00 45.06 102 GLN A N 1
ATOM 730 C CA . GLN A 1 89 ? 58.478 -10.957 67.036 1.00 47.65 102 GLN A CA 1
ATOM 731 C C . GLN A 1 89 ? 58.022 -11.110 65.577 1.00 47.81 102 GLN A C 1
ATOM 732 O O . GLN A 1 89 ? 57.580 -10.154 64.953 1.00 48.03 102 GLN A O 1
ATOM 738 N N . ASN A 1 90 ? 58.130 -12.316 65.046 1.00 47.19 103 ASN A N 1
ATOM 739 C CA . ASN A 1 90 ? 57.763 -12.564 63.668 1.00 47.92 103 ASN A CA 1
ATOM 740 C C . ASN A 1 90 ? 56.242 -12.587 63.416 1.00 48.47 103 ASN A C 1
ATOM 741 O O . ASN A 1 90 ? 55.800 -12.406 62.286 1.00 46.29 103 ASN A O 1
ATOM 746 N N . TYR A 1 91 ? 55.436 -12.816 64.447 1.00 50.89 104 TYR A N 1
ATOM 747 C CA . TYR A 1 91 ? 53.989 -12.821 64.245 1.00 54.09 104 TYR A CA 1
ATOM 748 C C . TYR A 1 91 ? 53.475 -11.403 63.926 1.00 58.90 104 TYR A C 1
ATOM 749 O O . TYR A 1 91 ? 54.030 -10.403 64.354 1.00 61.60 104 TYR A O 1
ATOM 758 N N . CYS A 1 92 ? 52.423 -11.349 63.132 1.00 66.86 105 CYS A N 1
ATOM 759 C CA . CYS A 1 92 ? 51.891 -10.119 62.602 1.00 73.85 105 CYS A CA 1
ATOM 760 C C . CYS A 1 92 ? 50.377 -10.337 62.546 1.00 76.22 105 CYS A C 1
ATOM 761 O O . CYS A 1 92 ? 49.894 -10.996 61.634 1.00 76.18 105 CYS A O 1
ATOM 764 N N . PRO A 1 93 ? 49.629 -9.833 63.548 1.00 82.95 106 PRO A N 1
ATOM 765 C CA . PRO A 1 93 ? 48.226 -10.257 63.774 1.00 89.95 106 PRO A CA 1
ATOM 766 C C . PRO A 1 93 ? 47.261 -10.010 62.611 1.00 96.49 106 PRO A C 1
ATOM 767 O O . PRO A 1 93 ? 47.036 -8.846 62.264 1.00 96.51 106 PRO A O 1
ATOM 771 N N . GLU A 1 94 ? 46.727 -11.087 62.000 1.00 105.87 107 GLU A N 1
ATOM 772 C CA . GLU A 1 94 ? 45.818 -10.981 60.821 1.00 110.88 107 GLU A CA 1
ATOM 773 C C . GLU A 1 94 ? 44.511 -10.313 61.220 1.00 115.34 107 GLU A C 1
ATOM 774 O O . GLU A 1 94 ? 43.480 -10.963 61.424 1.00 115.75 107 GLU A O 1
ATOM 780 N N . HIS A 1 95 ? 44.595 -8.988 61.317 1.00 122.07 108 HIS A N 1
ATOM 781 C CA . HIS A 1 95 ? 43.522 -8.158 61.816 1.00 127.95 108 HIS A CA 1
ATOM 782 C C . HIS A 1 95 ? 42.578 -7.872 60.641 1.00 133.69 108 HIS A C 1
ATOM 783 O O . HIS A 1 95 ? 42.915 -7.137 59.706 1.00 135.68 108 HIS A O 1
ATOM 790 N N . ARG A 1 96 ? 41.402 -8.491 60.695 1.00 136.53 109 ARG A N 1
ATOM 791 C CA . ARG A 1 96 ? 40.480 -8.515 59.565 1.00 137.41 109 ARG A CA 1
ATOM 792 C C . ARG A 1 96 ? 39.828 -7.138 59.477 1.00 138.42 109 ARG A C 1
ATOM 793 O O . ARG A 1 96 ? 39.216 -6.682 60.446 1.00 140.04 109 ARG A O 1
ATOM 801 N N . TYR A 1 97 ? 39.971 -6.488 58.321 1.00 137.81 110 TYR A N 1
ATOM 802 C CA . TYR A 1 97 ? 39.759 -5.037 58.183 1.00 139.36 110 TYR A CA 1
ATOM 803 C C . TYR A 1 97 ? 38.537 -4.476 58.941 1.00 137.65 110 TYR A C 1
ATOM 804 O O . TYR A 1 97 ? 37.412 -4.947 58.756 1.00 137.80 110 TYR A O 1
ATOM 813 N N . GLY A 1 98 ? 38.787 -3.463 59.773 1.00 134.36 111 GLY A N 1
ATOM 814 C CA . GLY A 1 98 ? 37.774 -2.855 60.644 1.00 134.28 111 GLY A CA 1
ATOM 815 C C . GLY A 1 98 ? 38.384 -2.534 61.998 1.00 133.38 111 GLY A C 1
ATOM 816 O O . GLY A 1 98 ? 39.050 -1.508 62.157 1.00 130.29 111 GLY A O 1
ATOM 817 N N . SER A 1 99 ? 38.136 -3.405 62.976 1.00 132.44 112 SER A N 1
ATOM 818 C CA . SER A 1 99 ? 38.854 -3.379 64.258 1.00 130.55 112 SER A CA 1
ATOM 819 C C . SER A 1 99 ? 39.063 -4.785 64.853 1.00 125.73 112 SER A C 1
ATOM 820 O O . SER A 1 99 ? 39.215 -4.924 66.070 1.00 123.62 112 SER A O 1
ATOM 823 N N . THR A 1 100 ? 39.105 -5.806 63.990 1.00 121.03 113 THR A N 1
ATOM 824 C CA . THR A 1 100 ? 39.182 -7.217 64.402 1.00 121.06 113 THR A CA 1
ATOM 825 C C . THR A 1 100 ? 40.645 -7.619 64.568 1.00 117.68 113 THR A C 1
ATOM 826 O O . THR A 1 100 ? 41.505 -6.970 63.995 1.00 116.65 113 THR A O 1
ATOM 830 N N . PHE A 1 101 ? 40.923 -8.661 65.362 1.00 115.11 114 PHE A N 1
ATOM 831 C CA . PHE A 1 101 ? 42.292 -9.204 65.548 1.00 111.47 114 PHE A CA 1
ATOM 832 C C . PHE A 1 101 ? 42.275 -10.725 65.819 1.00 104.05 114 PHE A C 1
ATOM 833 O O . PHE A 1 101 ? 41.292 -11.244 66.357 1.00 104.23 114 PHE A O 1
ATOM 841 N N . GLY A 1 102 ? 43.361 -11.419 65.450 1.00 94.69 115 GLY A N 1
ATOM 842 C CA . GLY A 1 102 ? 43.493 -12.895 65.599 1.00 87.26 115 GLY A CA 1
ATOM 843 C C . GLY A 1 102 ? 44.706 -13.316 66.427 1.00 80.58 115 GLY A C 1
ATOM 844 O O . GLY A 1 102 ? 45.486 -12.460 66.852 1.00 82.86 115 GLY A O 1
ATOM 845 N N . ASN A 1 103 ? 44.870 -14.626 66.648 1.00 70.58 116 ASN A N 1
ATOM 846 C CA . ASN A 1 103 ? 45.896 -15.168 67.568 1.00 63.97 116 ASN A CA 1
ATOM 847 C C . ASN A 1 103 ? 46.866 -16.140 66.883 1.00 57.34 116 ASN A C 1
ATOM 848 O O . ASN A 1 103 ? 46.435 -17.073 66.219 1.00 57.46 116 ASN A O 1
ATOM 853 N N . GLY A 1 104 ? 48.172 -15.951 67.078 1.00 50.32 117 GLY A N 1
ATOM 854 C CA . GLY A 1 104 ? 49.171 -16.892 66.568 1.00 45.48 117 GLY A CA 1
ATOM 855 C C . GLY A 1 104 ? 49.037 -18.228 67.264 1.00 42.40 117 GLY A C 1
ATOM 856 O O . GLY A 1 104 ? 48.650 -18.276 68.421 1.00 41.81 117 GLY A O 1
ATOM 857 N N . LEU A 1 105 ? 49.353 -19.318 66.567 1.00 40.01 118 LEU A N 1
ATOM 858 C CA . LEU A 1 105 ? 49.195 -20.653 67.133 1.00 38.73 118 LEU A CA 1
ATOM 859 C C . LEU A 1 105 ? 50.531 -21.304 67.451 1.00 36.59 118 LEU A C 1
ATOM 860 O O . LEU A 1 105 ? 51.404 -21.383 66.581 1.00 36.20 118 LEU A O 1
ATOM 865 N N . LEU A 1 106 ? 50.676 -21.764 68.697 1.00 34.36 119 LEU A N 1
ATOM 866 C CA . LEU A 1 106 ? 51.818 -22.562 69.127 1.00 33.22 119 LEU A CA 1
ATOM 867 C C . LEU A 1 106 ? 51.378 -23.820 69.815 1.00 33.32 119 LEU A C 1
ATOM 868 O O . LEU A 1 106 ? 50.313 -23.863 70.408 1.00 32.80 119 LEU A O 1
ATOM 873 N N . ILE A 1 107 ? 52.240 -24.837 69.757 1.00 34.12 120 ILE A N 1
ATOM 874 C CA . ILE A 1 107 ? 51.933 -26.154 70.302 1.00 34.71 120 ILE A CA 1
ATOM 875 C C . ILE A 1 107 ? 53.085 -26.660 71.137 1.00 34.68 120 ILE A C 1
ATOM 876 O O . ILE A 1 107 ? 54.242 -26.563 70.756 1.00 35.90 120 ILE A O 1
ATOM 881 N N . VAL A 1 108 ? 52.736 -27.285 72.242 1.00 35.54 121 VAL A N 1
ATOM 882 C CA . VAL A 1 108 ? 53.694 -27.756 73.223 1.00 36.28 121 VAL A CA 1
ATOM 883 C C . VAL A 1 108 ? 53.227 -29.150 73.638 1.00 35.90 121 VAL A C 1
ATOM 884 O O . VAL A 1 108 ? 52.039 -29.405 73.639 1.00 36.12 121 VAL A O 1
ATOM 888 N N . SER A 1 109 ? 54.139 -30.047 73.997 1.00 35.95 122 SER A N 1
ATOM 889 C CA . SER A 1 109 ? 53.727 -31.356 74.512 1.00 36.39 122 SER A CA 1
ATOM 890 C C . SER A 1 109 ? 53.060 -31.245 75.923 1.00 36.68 122 SER A C 1
ATOM 891 O O . SER A 1 109 ? 53.236 -30.232 76.625 1.00 36.42 122 SER A O 1
ATOM 894 N N . PRO A 1 110 ? 52.299 -32.286 76.341 1.00 35.71 123 PRO A N 1
ATOM 895 C CA . PRO A 1 110 ? 51.695 -32.328 77.669 1.00 34.82 123 PRO A CA 1
ATOM 896 C C . PRO A 1 110 ? 52.661 -32.400 78.839 1.00 33.81 123 PRO A C 1
ATOM 897 O O . PRO A 1 110 ? 52.395 -31.843 79.895 1.00 34.62 123 PRO A O 1
ATOM 901 N N . ARG A 1 111 ? 53.762 -33.101 78.680 1.00 33.53 124 ARG A N 1
ATOM 902 C CA . ARG A 1 111 ? 54.739 -33.200 79.753 1.00 33.47 124 ARG A CA 1
ATOM 903 C C . ARG A 1 111 ? 55.286 -31.791 80.043 1.00 32.66 124 ARG A C 1
ATOM 904 O O . ARG A 1 111 ? 55.404 -31.376 81.193 1.00 33.12 124 ARG A O 1
ATOM 912 N N . PHE A 1 112 ? 55.563 -31.045 78.986 1.00 31.52 125 PHE A N 1
ATOM 913 C CA . PHE A 1 112 ? 56.139 -29.721 79.102 1.00 30.77 125 PHE A CA 1
ATOM 914 C C . PHE A 1 112 ? 55.181 -28.707 79.720 1.00 31.51 125 PHE A C 1
ATOM 915 O O . PHE A 1 112 ? 55.584 -27.891 80.568 1.00 29.72 125 PHE A O 1
ATOM 923 N N . PHE A 1 113 ? 53.927 -28.749 79.258 1.00 32.58 126 PHE A N 1
ATOM 924 C CA . PHE A 1 113 ? 52.846 -27.945 79.828 1.00 34.40 126 PHE A CA 1
ATOM 925 C C . PHE A 1 113 ? 52.690 -28.161 81.322 1.00 35.06 126 PHE A C 1
ATOM 926 O O . PHE A 1 113 ? 52.554 -27.211 82.069 1.00 33.83 126 PHE A O 1
ATOM 934 N N . MET A 1 114 ? 52.761 -29.417 81.744 1.00 37.41 127 MET A N 1
ATOM 935 C CA . MET A 1 114 ? 52.573 -29.769 83.135 1.00 39.43 127 MET A CA 1
ATOM 936 C C . MET A 1 114 ? 53.815 -29.661 83.993 1.00 38.90 127 MET A C 1
ATOM 937 O O . MET A 1 114 ? 53.696 -29.621 85.207 1.00 39.56 127 MET A O 1
ATOM 942 N N . ASP A 1 115 ? 55.002 -29.575 83.400 1.00 38.78 128 ASP A N 1
ATOM 943 C CA . ASP A 1 115 ? 56.171 -29.086 84.157 1.00 38.90 128 ASP A CA 1
ATOM 944 C C . ASP A 1 115 ? 56.212 -27.565 84.322 1.00 38.14 128 ASP A C 1
ATOM 945 O O . ASP A 1 115 ? 57.073 -27.069 85.035 1.00 38.79 128 ASP A O 1
ATOM 950 N N . HIS A 1 116 ? 55.298 -26.822 83.685 1.00 37.94 129 HIS A N 1
ATOM 951 C CA . HIS A 1 116 ? 55.358 -25.354 83.650 1.00 37.47 129 HIS A CA 1
ATOM 952 C C . HIS A 1 116 ? 53.981 -24.686 83.794 1.00 37.90 129 HIS A C 1
ATOM 953 O O . HIS A 1 116 ? 53.726 -23.642 83.205 1.00 37.51 129 HIS A O 1
ATOM 960 N N . LEU A 1 117 ? 53.134 -25.248 84.650 1.00 38.50 130 LEU A N 1
ATOM 961 C CA . LEU A 1 117 ? 51.772 -24.740 84.850 1.00 39.49 130 LEU A CA 1
ATOM 962 C C . LEU A 1 117 ? 51.710 -23.264 85.255 1.00 39.84 130 LEU A C 1
ATOM 963 O O . LEU A 1 117 ? 50.961 -22.480 84.690 1.00 39.13 130 LEU A O 1
ATOM 968 N N . ASP A 1 118 ? 52.509 -22.890 86.235 1.00 41.67 131 ASP A N 1
ATOM 969 C CA . ASP A 1 118 ? 52.547 -21.505 86.680 1.00 43.49 131 ASP A CA 1
ATOM 970 C C . ASP A 1 118 ? 52.906 -20.592 85.523 1.00 41.95 131 ASP A C 1
ATOM 971 O O . ASP A 1 118 ? 52.244 -19.580 85.313 1.00 42.57 131 ASP A O 1
ATOM 976 N N . TRP A 1 119 ? 53.921 -20.978 84.752 1.00 40.42 132 TRP A N 1
ATOM 977 C CA . TRP A 1 119 ? 54.360 -20.181 83.604 1.00 37.98 132 TRP A CA 1
ATOM 978 C C . TRP A 1 119 ? 53.236 -19.978 82.578 1.00 36.92 132 TRP A C 1
ATOM 979 O O . TRP A 1 119 ? 53.043 -18.873 82.110 1.00 37.70 132 TRP A O 1
ATOM 990 N N . PHE A 1 120 ? 52.510 -21.035 82.237 1.00 36.48 133 PHE A N 1
ATOM 991 C CA . PHE A 1 120 ? 51.392 -20.934 81.279 1.00 37.40 133 PHE A CA 1
ATOM 992 C C . PHE A 1 120 ? 50.199 -20.138 81.793 1.00 38.56 133 PHE A C 1
ATOM 993 O O . PHE A 1 120 ? 49.429 -19.594 81.015 1.00 36.75 133 PHE A O 1
ATOM 1001 N N . GLN A 1 121 ? 50.054 -20.112 83.111 1.00 41.35 134 GLN A N 1
ATOM 1002 C CA . GLN A 1 121 ? 49.047 -19.298 83.778 1.00 43.03 134 GLN A CA 1
ATOM 1003 C C . GLN A 1 121 ? 49.406 -17.788 83.671 1.00 43.80 134 GLN A C 1
ATOM 1004 O O . GLN A 1 121 ? 48.523 -16.947 83.437 1.00 43.36 134 GLN A O 1
ATOM 1010 N N . GLN A 1 122 ? 50.694 -17.455 83.800 1.00 44.44 135 GLN A N 1
ATOM 1011 C CA . GLN A 1 122 ? 51.134 -16.085 83.589 1.00 46.25 135 GLN A CA 1
ATOM 1012 C C . GLN A 1 122 ? 51.090 -15.657 82.133 1.00 46.02 135 GLN A C 1
ATOM 1013 O O . GLN A 1 122 ? 50.646 -14.547 81.828 1.00 47.73 135 GLN A O 1
ATOM 1019 N N . TRP A 1 123 ? 51.571 -16.512 81.236 1.00 44.52 136 TRP A N 1
ATOM 1020 C CA . TRP A 1 123 ? 51.383 -16.317 79.808 1.00 42.60 136 TRP A CA 1
ATOM 1021 C C . TRP A 1 123 ? 50.006 -15.727 79.467 1.00 44.88 136 TRP A C 1
ATOM 1022 O O . TRP A 1 123 ? 49.919 -14.835 78.623 1.00 46.04 136 TRP A O 1
ATOM 1033 N N . LYS A 1 124 ? 48.939 -16.233 80.104 1.00 46.36 137 LYS A N 1
ATOM 1034 C CA . LYS A 1 124 ? 47.567 -15.800 79.790 1.00 47.94 137 LYS A CA 1
ATOM 1035 C C . LYS A 1 124 ? 47.260 -14.346 80.145 1.00 48.20 137 LYS A C 1
ATOM 1036 O O . LYS A 1 124 ? 46.349 -13.750 79.579 1.00 48.62 137 LYS A O 1
ATOM 1042 N N . LEU A 1 125 ? 47.998 -13.803 81.101 1.00 47.50 138 LEU A N 1
ATOM 1043 C CA . LEU A 1 125 ? 47.756 -12.469 81.613 1.00 48.67 138 LEU A CA 1
ATOM 1044 C C . LEU A 1 125 ? 48.575 -11.362 80.957 1.00 49.86 138 LEU A C 1
ATOM 1045 O O . LEU A 1 125 ? 48.416 -10.192 81.326 1.00 52.37 138 LEU A O 1
ATOM 1050 N N . VAL A 1 126 ? 49.437 -11.714 79.998 1.00 49.89 139 VAL A N 1
ATOM 1051 C CA . VAL A 1 126 ? 50.273 -10.734 79.277 1.00 49.35 139 VAL A CA 1
ATOM 1052 C C . VAL A 1 126 ? 49.343 -9.793 78.521 1.00 50.80 139 VAL A C 1
ATOM 1053 O O . VAL A 1 126 ? 48.430 -10.254 77.834 1.00 53.19 139 VAL A O 1
ATOM 1057 N N . SER A 1 127 ? 49.569 -8.490 78.677 1.00 52.96 140 SER A N 1
ATOM 1058 C CA . SER A 1 127 ? 48.667 -7.429 78.162 1.00 54.95 140 SER A CA 1
ATOM 1059 C C . SER A 1 127 ? 49.309 -6.428 77.185 1.00 55.09 140 SER A C 1
ATOM 1060 O O . SER A 1 127 ? 48.620 -5.534 76.695 1.00 55.64 140 SER A O 1
ATOM 1063 N N . SER A 1 128 ? 50.609 -6.553 76.925 1.00 55.66 141 SER A N 1
ATOM 1064 C CA . SER A 1 128 ? 51.299 -5.633 76.038 1.00 57.72 141 SER A CA 1
ATOM 1065 C C . SER A 1 128 ? 52.533 -6.262 75.406 1.00 59.29 141 SER A C 1
ATOM 1066 O O . SER A 1 128 ? 52.987 -7.316 75.839 1.00 62.27 141 SER A O 1
ATOM 1069 N N . ASN A 1 129 ? 53.064 -5.603 74.380 1.00 60.85 142 ASN A N 1
ATOM 1070 C CA . ASN A 1 129 ? 54.389 -5.932 73.839 1.00 62.37 142 ASN A CA 1
ATOM 1071 C C . ASN A 1 129 ? 55.480 -5.812 74.905 1.00 59.78 142 ASN A C 1
ATOM 1072 O O . ASN A 1 129 ? 56.353 -6.666 75.030 1.00 56.38 142 ASN A O 1
ATOM 1077 N N . ASP A 1 130 ? 55.410 -4.739 75.676 1.00 60.35 143 ASP A N 1
ATOM 1078 C CA . ASP A 1 130 ? 56.448 -4.420 76.645 1.00 61.78 143 ASP A CA 1
ATOM 1079 C C . ASP A 1 130 ? 56.502 -5.432 77.776 1.00 59.28 143 ASP A C 1
ATOM 1080 O O . ASP A 1 130 ? 57.594 -5.839 78.193 1.00 57.89 143 ASP A O 1
ATOM 1085 N N . GLU A 1 131 ? 55.325 -5.848 78.250 1.00 56.70 144 GLU A N 1
ATOM 1086 C CA . GLU A 1 131 ? 55.230 -6.929 79.238 1.00 56.02 144 GLU A CA 1
ATOM 1087 C C . GLU A 1 131 ? 55.723 -8.262 78.684 1.00 53.44 144 GLU A C 1
ATOM 1088 O O . GLU A 1 131 ? 56.446 -8.994 79.358 1.00 51.93 144 GLU A O 1
ATOM 1094 N N . CYS A 1 132 ? 55.276 -8.570 77.472 1.00 51.46 145 CYS A N 1
ATOM 1095 C CA . CYS A 1 132 ? 55.717 -9.744 76.732 1.00 50.06 145 CYS A CA 1
ATOM 1096 C C . CYS A 1 132 ? 57.231 -9.862 76.580 1.00 49.26 145 CYS A C 1
ATOM 1097 O O . CYS A 1 132 ? 57.790 -10.931 76.770 1.00 48.86 145 CYS A O 1
ATOM 1100 N N . ARG A 1 133 ? 57.890 -8.766 76.229 1.00 50.62 146 ARG A N 1
ATOM 1101 C CA . ARG A 1 133 ? 59.346 -8.758 76.112 1.00 51.03 146 ARG A CA 1
ATOM 1102 C C . ARG A 1 133 ? 60.018 -9.073 77.449 1.00 48.91 146 ARG A C 1
ATOM 1103 O O . ARG A 1 133 ? 61.013 -9.799 77.486 1.00 49.39 146 ARG A O 1
ATOM 1111 N N . ALA A 1 134 ? 59.471 -8.542 78.535 1.00 47.13 147 ALA A N 1
ATOM 1112 C CA . ALA A 1 134 ? 60.035 -8.767 79.862 1.00 46.71 147 ALA A CA 1
ATOM 1113 C C . ALA A 1 134 ? 59.822 -10.205 80.318 1.00 45.13 147 ALA A C 1
ATOM 1114 O O . ALA A 1 134 ? 60.738 -10.859 80.834 1.00 43.44 147 ALA A O 1
ATOM 1116 N N . PHE A 1 135 ? 58.601 -10.684 80.103 1.00 44.41 148 PHE A N 1
ATOM 1117 C CA . PHE A 1 135 ? 58.216 -12.061 80.391 1.00 43.82 148 PHE A CA 1
ATOM 1118 C C . PHE A 1 135 ? 59.082 -13.100 79.693 1.00 43.68 148 PHE A C 1
ATOM 1119 O O . PHE A 1 135 ? 59.484 -14.081 80.320 1.00 45.08 148 PHE A O 1
ATOM 1127 N N . LEU A 1 136 ? 59.359 -12.894 78.415 1.00 44.05 149 LEU A N 1
ATOM 1128 C CA . LEU A 1 136 ? 60.196 -13.830 77.642 1.00 46.48 149 LEU A CA 1
ATOM 1129 C C . LEU A 1 136 ? 61.725 -13.570 77.639 1.00 50.74 149 LEU A C 1
ATOM 1130 O O . LEU A 1 136 ? 62.462 -14.319 76.988 1.00 50.02 149 LEU A O 1
ATOM 1135 N N . ARG A 1 137 ? 62.204 -12.552 78.359 1.00 57.30 150 ARG A N 1
ATOM 1136 C CA . ARG A 1 137 ? 63.647 -12.272 78.391 1.00 63.58 150 ARG A CA 1
ATOM 1137 C C . ARG A 1 137 ? 64.434 -13.424 79.003 1.00 66.84 150 ARG A C 1
ATOM 1138 O O . ARG A 1 137 ? 64.034 -13.991 80.021 1.00 68.08 150 ARG A O 1
ATOM 1146 N N . LYS A 1 138 ? 65.557 -13.750 78.370 1.00 70.75 151 LYS A N 1
ATOM 1147 C CA . LYS A 1 138 ? 66.381 -14.874 78.781 1.00 75.24 151 LYS A CA 1
ATOM 1148 C C . LYS A 1 138 ? 67.142 -14.592 80.069 1.00 79.52 151 LYS A C 1
ATOM 1149 O O . LYS A 1 138 ? 68.306 -14.188 80.044 1.00 82.50 151 LYS A O 1
ATOM 1155 N N . ARG A 1 139 ? 66.480 -14.834 81.193 1.00 83.22 152 ARG A N 1
ATOM 1156 C CA . ARG A 1 139 ? 67.142 -14.871 82.498 1.00 86.80 152 ARG A CA 1
ATOM 1157 C C . ARG A 1 139 ? 68.191 -15.990 82.540 1.00 89.11 152 ARG A C 1
ATOM 1158 O O . ARG A 1 139 ? 68.198 -16.875 81.694 1.00 86.94 152 ARG A O 1
ATOM 1166 N N . THR A 1 140 ? 69.098 -15.932 83.507 1.00 96.13 153 THR A N 1
ATOM 1167 C CA . THR A 1 140 ? 70.070 -17.018 83.691 1.00 99.79 153 THR A CA 1
ATOM 1168 C C . THR A 1 140 ? 69.422 -18.272 84.299 1.00 101.79 153 THR A C 1
ATOM 1169 O O . THR A 1 140 ? 69.640 -19.385 83.803 1.00 101.73 153 THR A O 1
ATOM 1173 N N . GLN A 1 141 ? 68.605 -18.073 85.340 1.00 102.87 154 GLN A N 1
ATOM 1174 C CA . GLN A 1 141 ? 67.998 -19.164 86.106 1.00 99.52 154 GLN A CA 1
ATOM 1175 C C . GLN A 1 141 ? 66.559 -18.810 86.452 1.00 94.77 154 GLN A C 1
ATOM 1176 O O . GLN A 1 141 ? 65.793 -19.668 86.872 1.00 91.48 154 GLN A O 1
ATOM 1182 N N . ILE B 1 1 ? 57.410 4.553 24.154 1.00 84.59 14 ILE B N 1
ATOM 1183 C CA . ILE B 1 1 ? 56.302 5.522 23.855 1.00 83.78 14 ILE B CA 1
ATOM 1184 C C . ILE B 1 1 ? 55.948 6.425 25.059 1.00 83.45 14 ILE B C 1
ATOM 1185 O O . ILE B 1 1 ? 56.119 7.648 24.981 1.00 81.82 14 ILE B O 1
ATOM 1190 N N . ASN B 1 2 ? 55.513 5.820 26.171 1.00 83.05 15 ASN B N 1
ATOM 1191 C CA . ASN B 1 2 ? 55.011 6.547 27.358 1.00 81.25 15 ASN B CA 1
ATOM 1192 C C . ASN B 1 2 ? 56.090 6.794 28.437 1.00 76.36 15 ASN B C 1
ATOM 1193 O O . ASN B 1 2 ? 55.768 7.127 29.585 1.00 71.67 15 ASN B O 1
ATOM 1198 N N . SER B 1 3 ? 57.362 6.623 28.073 1.00 72.36 16 SER B N 1
ATOM 1199 C CA . SER B 1 3 ? 58.478 6.906 28.975 1.00 69.99 16 SER B CA 1
ATOM 1200 C C . SER B 1 3 ? 58.533 8.388 29.340 1.00 66.97 16 SER B C 1
ATOM 1201 O O . SER B 1 3 ? 58.815 8.741 30.479 1.00 67.30 16 SER B O 1
ATOM 1204 N N . LEU B 1 4 ? 58.246 9.242 28.363 1.00 64.46 17 LEU B N 1
ATOM 1205 C CA . LEU B 1 4 ? 58.283 10.706 28.522 1.00 63.24 17 LEU B CA 1
ATOM 1206 C C . LEU B 1 4 ? 57.736 11.214 29.866 1.00 59.86 17 LEU B C 1
ATOM 1207 O O . LEU B 1 4 ? 58.340 12.067 30.520 1.00 56.34 17 LEU B O 1
ATOM 1212 N N . GLU B 1 5 ? 56.610 10.639 30.272 1.00 59.20 18 GLU B N 1
ATOM 1213 C CA . GLU B 1 5 ? 55.925 10.983 31.515 1.00 57.24 18 GLU B CA 1
ATOM 1214 C C . GLU B 1 5 ? 56.699 10.475 32.722 1.00 52.56 18 GLU B C 1
ATOM 1215 O O . GLU B 1 5 ? 56.798 11.173 33.716 1.00 49.36 18 GLU B O 1
ATOM 1221 N N . GLU B 1 6 ? 57.207 9.244 32.628 1.00 50.69 19 GLU B N 1
ATOM 1222 C CA . GLU B 1 6 ? 57.996 8.619 33.695 1.00 49.99 19 GLU B CA 1
ATOM 1223 C C . GLU B 1 6 ? 59.258 9.405 33.989 1.00 53.16 19 GLU B C 1
ATOM 1224 O O . GLU B 1 6 ? 59.562 9.688 35.150 1.00 52.71 19 GLU B O 1
ATOM 1230 N N . LEU B 1 7 ? 59.987 9.747 32.928 1.00 55.97 20 LEU B N 1
ATOM 1231 C CA . LEU B 1 7 ? 61.223 10.526 33.041 1.00 56.06 20 LEU B CA 1
ATOM 1232 C C . LEU B 1 7 ? 60.952 11.919 33.607 1.00 54.41 20 LEU B C 1
ATOM 1233 O O . LEU B 1 7 ? 61.661 12.371 34.498 1.00 53.60 20 LEU B O 1
ATOM 1238 N N . ALA B 1 8 ? 59.901 12.579 33.143 1.00 54.23 21 ALA B N 1
ATOM 1239 C CA . ALA B 1 8 ? 59.486 13.828 33.787 1.00 57.31 21 ALA B CA 1
ATOM 1240 C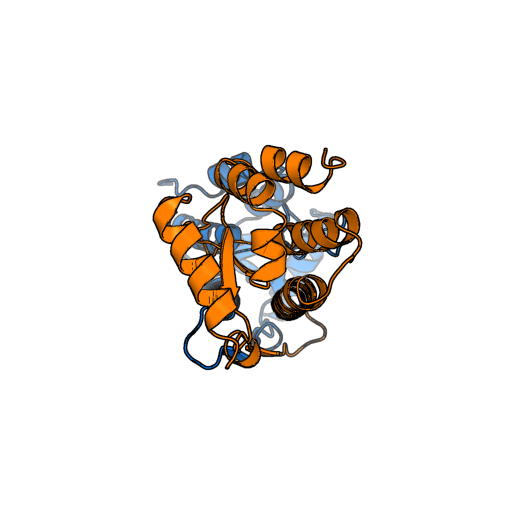 C . ALA B 1 8 ? 59.309 13.629 35.301 1.00 59.88 21 ALA B C 1
ATOM 1241 O O . ALA B 1 8 ? 59.662 14.511 36.078 1.00 62.64 21 ALA B O 1
ATOM 1243 N N . ALA B 1 9 ? 58.794 12.466 35.709 1.00 61.21 22 ALA B N 1
ATOM 1244 C CA . ALA B 1 9 ? 58.710 12.100 37.140 1.00 63.08 22 ALA B CA 1
ATOM 1245 C C . ALA B 1 9 ? 60.075 11.793 37.772 1.00 61.19 22 ALA B C 1
ATOM 1246 O O . ALA B 1 9 ? 60.403 12.351 38.820 1.00 59.24 22 ALA B O 1
ATOM 1248 N N . GLN B 1 10 ? 60.858 10.922 37.130 1.00 62.15 23 GLN B N 1
ATOM 1249 C CA . GLN B 1 10 ? 62.206 10.539 37.621 1.00 62.51 23 GLN B CA 1
ATOM 1250 C C . GLN B 1 10 ? 63.128 11.751 37.776 1.00 61.94 23 GLN B C 1
ATOM 1251 O O . GLN B 1 10 ? 63.950 11.796 38.678 1.00 60.01 23 GLN B O 1
ATOM 1257 N N . GLU B 1 11 ? 62.955 12.733 36.899 1.00 65.80 24 GLU B N 1
ATOM 1258 C CA . GLU B 1 11 ? 63.696 13.994 36.961 1.00 69.18 24 GLU B CA 1
ATOM 1259 C C . GLU B 1 11 ? 63.282 14.814 38.180 1.00 66.40 24 GLU B C 1
ATOM 1260 O O . GLU B 1 11 ? 64.136 15.368 38.870 1.00 65.93 24 GLU B O 1
ATOM 1266 N N . LEU B 1 12 ? 61.977 14.882 38.437 1.00 63.60 25 LEU B N 1
ATOM 1267 C CA . LEU B 1 12 ? 61.447 15.574 39.613 1.00 62.06 25 LEU B CA 1
ATOM 1268 C C . LEU B 1 12 ? 61.782 14.862 40.914 1.00 60.88 25 LEU B C 1
ATOM 1269 O O . LEU B 1 12 ? 61.916 15.514 41.946 1.00 60.88 25 LEU B O 1
ATOM 1274 N N . ILE B 1 13 ? 61.888 13.533 40.873 1.00 59.70 26 ILE B N 1
ATOM 1275 C CA . ILE B 1 13 ? 62.247 12.751 42.053 1.00 59.01 26 ILE B CA 1
ATOM 1276 C C . ILE B 1 13 ? 63.691 13.079 42.422 1.00 59.93 26 ILE B C 1
ATOM 1277 O O . ILE B 1 13 ? 63.961 13.516 43.539 1.00 60.13 26 ILE B O 1
ATOM 1282 N N . ALA B 1 14 ? 64.602 12.890 41.467 1.00 61.03 27 ALA B N 1
ATOM 1283 C CA . A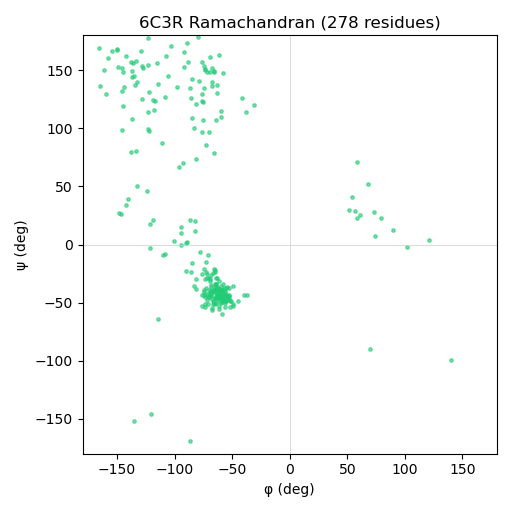LA B 1 14 ? 66.017 13.271 41.626 1.00 61.04 27 ALA B CA 1
ATOM 1284 C C . ALA B 1 14 ? 66.187 14.754 42.002 1.00 60.81 27 ALA B C 1
ATOM 1285 O O . ALA B 1 14 ? 66.896 15.072 42.959 1.00 58.69 27 ALA B O 1
ATOM 1287 N N . ALA B 1 15 ? 65.504 15.638 41.270 1.00 60.92 28 ALA B N 1
ATOM 1288 C CA . ALA B 1 15 ? 65.638 17.092 41.453 1.00 61.56 28 ALA B CA 1
ATOM 1289 C C . ALA B 1 15 ? 65.088 17.614 42.785 1.00 63.08 28 ALA B C 1
ATOM 1290 O O . ALA B 1 15 ? 65.813 18.277 43.528 1.00 65.15 28 ALA B O 1
ATOM 1292 N N . GLN B 1 16 ? 63.822 17.312 43.083 1.00 62.14 29 GLN B N 1
ATOM 1293 C CA . GLN B 1 16 ? 63.120 17.919 44.223 1.00 60.54 29 GLN B CA 1
ATOM 1294 C C . GLN B 1 16 ? 62.811 17.012 45.407 1.00 59.52 29 GLN B C 1
ATOM 1295 O O . GLN B 1 16 ? 62.372 17.521 46.431 1.00 61.45 29 GLN B O 1
ATOM 1301 N N . PHE B 1 17 ? 63.024 15.699 45.287 1.00 58.51 30 PHE B N 1
ATOM 1302 C CA . PHE B 1 17 ? 62.682 14.741 46.364 1.00 57.16 30 PHE B CA 1
ATOM 1303 C C . PHE B 1 17 ? 63.891 13.968 46.922 1.00 58.69 30 PHE B C 1
ATOM 1304 O O . PHE B 1 17 ? 63.733 12.913 47.540 1.00 58.78 30 PHE B O 1
ATOM 1312 N N . GLU B 1 18 ? 65.095 14.505 46.730 1.00 61.00 31 GLU B N 1
ATOM 1313 C CA . GLU B 1 18 ? 66.341 13.834 47.129 1.00 62.91 31 GLU B CA 1
ATOM 1314 C C . GLU B 1 18 ? 66.526 12.445 46.461 1.00 61.40 31 GLU B C 1
ATOM 1315 O O . GLU B 1 18 ? 67.274 11.605 46.978 1.00 60.11 31 GLU B O 1
ATOM 1321 N N . GLY B 1 19 ? 65.855 12.219 45.320 1.00 59.24 32 GLY B N 1
ATOM 1322 C CA . GLY B 1 19 ? 65.947 10.967 44.554 1.00 57.06 32 GLY B CA 1
ATOM 1323 C C . GLY B 1 19 ? 65.268 9.725 45.099 1.00 55.26 32 GLY B C 1
ATOM 1324 O O . GLY B 1 19 ? 65.705 8.611 44.826 1.00 53.96 32 GLY B O 1
ATOM 1325 N N . ASN B 1 20 ? 64.200 9.903 45.865 1.00 55.83 33 ASN B N 1
ATOM 1326 C CA . ASN B 1 20 ? 63.440 8.775 46.419 1.00 56.66 33 ASN B CA 1
ATOM 1327 C C . ASN B 1 20 ? 62.098 9.245 46.948 1.00 56.90 33 ASN B C 1
ATOM 1328 O O . ASN B 1 20 ? 61.866 10.451 47.066 1.00 55.40 33 ASN B O 1
ATOM 1333 N N . LEU B 1 21 ? 61.230 8.280 47.260 1.00 57.07 34 LEU B N 1
ATOM 1334 C CA . LEU B 1 21 ? 59.941 8.537 47.917 1.00 55.90 34 LEU B CA 1
ATOM 1335 C C . LEU B 1 21 ? 59.727 7.570 49.099 1.00 55.69 34 LEU B C 1
ATOM 1336 O O . LEU B 1 21 ? 58.681 6.918 49.233 1.00 55.77 34 LEU B O 1
ATOM 1341 N N . ASP B 1 22 ? 60.737 7.504 49.957 1.00 55.35 35 ASP B N 1
ATOM 1342 C CA . ASP B 1 22 ? 60.688 6.707 51.170 1.00 56.44 35 ASP B CA 1
ATOM 1343 C C . ASP B 1 22 ? 59.895 7.452 52.230 1.00 57.00 35 ASP B C 1
ATOM 1344 O O . ASP B 1 22 ? 60.003 8.675 52.340 1.00 57.72 35 ASP B O 1
ATOM 1349 N N . GLY B 1 23 ? 59.086 6.712 52.984 1.00 57.10 36 GLY B N 1
ATOM 1350 C CA . GLY B 1 23 ? 58.295 7.262 54.084 1.00 58.20 36 GLY B CA 1
ATOM 1351 C C . GLY B 1 23 ? 58.410 6.342 55.282 1.00 60.70 36 GLY B C 1
ATOM 1352 O O . GLY B 1 23 ? 59.408 5.635 55.435 1.00 59.67 36 GLY B O 1
ATOM 1353 N N . PHE B 1 24 ? 57.379 6.343 56.120 1.00 63.14 37 PHE B N 1
ATOM 1354 C CA . PHE B 1 24 ? 57.360 5.531 57.335 1.00 64.38 37 PHE B CA 1
ATOM 1355 C C . PHE B 1 24 ? 57.078 4.045 57.039 1.00 64.38 37 PHE B C 1
ATOM 1356 O O . PHE B 1 24 ? 55.927 3.642 56.898 1.00 65.07 37 PHE B O 1
ATOM 1364 N N . PHE B 1 25 ? 58.143 3.244 56.957 1.00 66.25 38 PHE B N 1
ATOM 1365 C CA . PHE B 1 25 ? 58.083 1.798 56.613 1.00 67.24 38 PHE B CA 1
ATOM 1366 C C . PHE B 1 25 ? 57.406 1.492 55.269 1.00 61.45 38 PHE B C 1
ATOM 1367 O O . PHE B 1 25 ? 56.840 0.417 55.079 1.00 58.30 38 PHE B O 1
ATOM 1375 N N . CYS B 1 26 ? 57.480 2.422 54.329 1.00 57.37 39 CYS B N 1
ATOM 1376 C CA . CYS B 1 26 ? 56.855 2.222 53.040 1.00 54.76 39 CYS B CA 1
ATOM 1377 C C . CYS B 1 26 ? 57.455 3.168 52.035 1.00 50.78 39 CYS B C 1
ATOM 1378 O O . CYS B 1 26 ? 57.865 4.264 52.399 1.00 50.89 39 CYS B O 1
ATOM 1381 N N . THR B 1 27 ? 57.483 2.737 50.774 1.00 47.95 40 THR B N 1
ATOM 1382 C CA . THR B 1 27 ? 58.131 3.478 49.691 1.00 46.59 40 THR B CA 1
ATOM 1383 C C . THR B 1 27 ? 57.256 3.530 48.452 1.00 43.90 40 THR B C 1
ATOM 1384 O O . THR B 1 27 ? 56.683 2.531 48.053 1.00 43.05 40 THR B O 1
ATOM 1388 N N . PHE B 1 28 ? 57.197 4.695 47.827 1.00 42.99 41 PHE B N 1
ATOM 1389 C CA . PHE B 1 28 ? 56.555 4.836 46.523 1.00 43.57 41 PHE B CA 1
ATOM 1390 C C . PHE B 1 28 ? 57.539 4.801 45.350 1.00 43.82 41 PHE B C 1
ATOM 1391 O O . PHE B 1 28 ? 58.599 5.433 45.396 1.00 45.05 41 PHE B O 1
ATOM 1399 N N . TYR B 1 29 ? 57.181 4.056 44.304 1.00 44.08 42 TYR B N 1
ATOM 1400 C CA . TYR B 1 29 ? 57.813 4.187 42.994 1.00 43.06 42 TYR B CA 1
ATOM 1401 C C . TYR B 1 29 ? 56.817 4.862 42.067 1.00 41.77 42 TYR B C 1
ATOM 1402 O O . TYR B 1 29 ? 55.618 4.905 42.349 1.00 41.46 42 TYR B O 1
ATOM 1411 N N . VAL B 1 30 ? 57.330 5.395 40.960 1.00 41.27 43 VAL B N 1
ATOM 1412 C CA . VAL B 1 30 ? 56.507 5.982 39.896 1.00 40.21 43 VAL B CA 1
ATOM 1413 C C . VAL B 1 30 ? 56.806 5.286 38.555 1.00 40.18 43 VAL B C 1
ATOM 1414 O O . VAL B 1 30 ? 57.930 5.367 38.046 1.00 39.18 43 VAL B O 1
ATOM 1418 N N . GLN 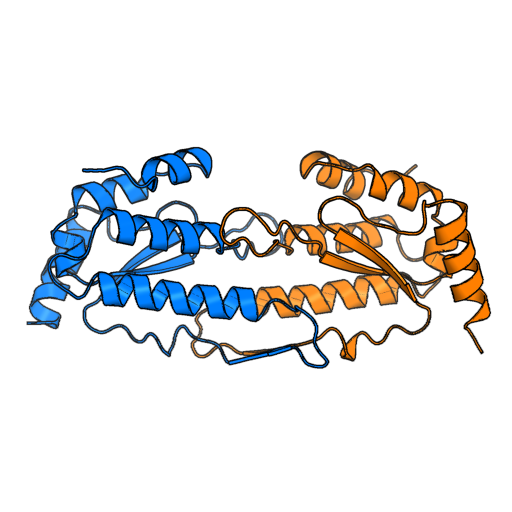B 1 31 ? 55.799 4.578 38.019 1.00 40.32 44 GLN B N 1
ATOM 1419 C CA . GLN B 1 31 ? 55.952 3.719 36.835 1.00 40.70 44 GLN B CA 1
ATOM 1420 C C . GLN B 1 31 ? 54.703 3.764 35.971 1.00 43.31 44 GLN B C 1
ATOM 1421 O O . GLN B 1 31 ? 53.596 3.686 36.491 1.00 45.17 44 GLN B O 1
ATOM 1427 N N . SER B 1 32 ? 54.890 3.879 34.653 1.00 44.83 45 SER B N 1
ATOM 1428 C CA . SER B 1 32 ? 53.787 4.030 33.697 1.00 45.82 45 SER B CA 1
ATOM 1429 C C . SER B 1 32 ? 53.099 2.702 33.472 1.00 46.70 45 SER B C 1
ATOM 1430 O O . SER B 1 32 ? 51.868 2.634 33.403 1.00 47.94 45 SER B O 1
ATOM 1433 N N . LYS B 1 33 ? 53.907 1.663 33.316 1.00 47.45 46 LYS B N 1
ATOM 1434 C CA . LYS B 1 33 ? 53.420 0.321 33.106 1.00 49.48 46 LYS B CA 1
ATOM 1435 C C . LYS B 1 33 ? 54.220 -0.542 34.045 1.00 48.61 46 LYS B C 1
ATOM 1436 O O . LYS B 1 33 ? 55.204 -1.145 33.630 1.00 48.96 46 LYS B O 1
ATOM 1442 N N . PRO B 1 34 ? 53.830 -0.570 35.335 1.00 49.57 47 PRO B N 1
ATOM 1443 C CA . PRO B 1 34 ? 54.563 -1.410 36.285 1.00 49.31 47 PRO B CA 1
ATOM 1444 C C . PRO B 1 34 ? 54.374 -2.886 35.985 1.00 49.71 47 PRO B C 1
ATOM 1445 O O . PRO B 1 34 ? 53.357 -3.284 35.412 1.00 45.50 47 PRO B O 1
ATOM 1449 N N . GLN B 1 35 ? 55.373 -3.675 36.355 1.00 53.07 48 GLN B N 1
ATOM 1450 C CA . GLN B 1 35 ? 55.344 -5.112 36.154 1.00 56.43 48 GLN B CA 1
ATOM 1451 C C . GLN B 1 35 ? 54.853 -5.691 37.485 1.00 55.80 48 GLN B C 1
ATOM 1452 O O . GLN B 1 35 ? 55.586 -6.361 38.197 1.00 54.60 48 GLN B O 1
ATOM 1458 N N . LEU B 1 36 ? 53.594 -5.404 37.815 1.00 56.70 49 LEU B N 1
ATOM 1459 C CA . LEU B 1 36 ? 52.991 -5.833 39.081 1.00 56.53 49 LEU B CA 1
ATOM 1460 C C . LEU B 1 36 ? 52.953 -7.339 39.199 1.00 60.13 49 LEU B C 1
ATOM 1461 O O . LEU B 1 36 ? 53.058 -7.873 40.303 1.00 62.98 49 LEU B O 1
ATOM 1466 N N . LEU B 1 37 ? 52.816 -8.018 38.066 1.00 62.75 50 LEU B N 1
ATOM 1467 C CA . LEU B 1 37 ? 52.841 -9.480 38.034 1.00 66.15 50 LEU B CA 1
ATOM 1468 C C . LEU B 1 37 ? 54.198 -10.059 38.489 1.00 68.53 50 LEU B C 1
ATOM 1469 O O . LEU B 1 37 ? 54.230 -11.165 39.027 1.00 67.38 50 LEU B O 1
ATOM 1474 N N . ASP B 1 38 ? 55.297 -9.313 38.279 1.00 72.65 51 ASP B N 1
ATOM 1475 C CA . ASP B 1 38 ? 56.615 -9.622 38.896 1.00 75.07 51 ASP B CA 1
ATOM 1476 C C . ASP B 1 38 ? 56.505 -9.606 40.433 1.00 77.43 51 ASP B C 1
ATOM 1477 O O . ASP B 1 38 ? 57.017 -10.511 41.100 1.00 83.39 51 ASP B O 1
ATOM 1482 N N . LEU B 1 39 ? 55.851 -8.569 40.974 1.00 76.04 52 LEU B N 1
ATOM 1483 C CA . LEU B 1 39 ? 55.620 -8.406 42.427 1.00 72.49 52 LEU B CA 1
ATOM 1484 C C . LEU B 1 39 ? 54.408 -9.241 42.903 1.00 71.99 52 LEU B C 1
ATOM 1485 O O . LEU B 1 39 ? 53.335 -8.702 43.200 1.00 71.84 52 LEU B O 1
ATOM 1490 N N . GLU B 1 40 ? 54.582 -10.555 42.980 1.00 71.70 53 GLU B N 1
ATOM 1491 C CA . GLU B 1 40 ? 53.459 -11.461 43.213 1.00 73.37 53 GLU B CA 1
ATOM 1492 C C . GLU B 1 40 ? 53.881 -12.713 43.972 1.00 73.03 53 GLU B C 1
ATOM 1493 O O . GLU B 1 40 ? 55.069 -12.965 44.163 1.00 72.14 53 GLU B O 1
ATOM 1499 N N . SER B 1 41 ? 52.883 -13.452 44.446 1.00 73.03 54 SER B N 1
ATOM 1500 C CA . SER B 1 41 ? 53.058 -14.806 44.934 1.00 73.14 54 SER B CA 1
ATOM 1501 C C . SER B 1 41 ? 51.979 -15.719 44.377 1.00 72.88 54 SER B C 1
ATOM 1502 O O . SER B 1 41 ? 50.896 -15.272 43.967 1.00 71.66 54 SER B O 1
ATOM 1505 N N . GLU B 1 42 ? 52.300 -17.006 44.374 1.00 71.95 55 GLU B N 1
ATOM 1506 C CA . GLU B 1 42 ? 51.312 -18.055 44.225 1.00 75.18 55 GLU B CA 1
ATOM 1507 C C . GLU B 1 42 ? 51.484 -18.905 45.479 1.00 75.45 55 GLU B C 1
ATOM 1508 O O . GLU B 1 42 ? 52.412 -19.716 45.550 1.00 77.25 55 GLU B O 1
ATOM 1514 N N . CYS B 1 43 ? 50.648 -18.670 46.497 1.00 74.55 56 CYS B N 1
ATOM 1515 C CA . CYS B 1 43 ? 50.679 -19.529 47.679 1.00 73.31 56 CYS B CA 1
ATOM 1516 C C . CYS B 1 43 ? 49.372 -19.820 48.400 1.00 70.06 56 CYS B C 1
ATOM 1517 O O . CYS B 1 43 ? 48.439 -19.015 48.400 1.00 67.06 56 CYS B O 1
ATOM 1520 N N . TYR B 1 44 ? 49.336 -21.023 48.980 1.00 68.93 57 TYR B N 1
ATOM 1521 C CA . TYR B 1 44 ? 48.150 -21.581 49.604 1.00 69.86 57 TYR B CA 1
ATOM 1522 C C . TYR B 1 44 ? 48.514 -22.230 50.930 1.00 67.06 57 TYR B C 1
ATOM 1523 O O . TYR B 1 44 ? 49.653 -22.635 51.148 1.00 61.44 57 TYR B O 1
ATOM 1532 N N . CYS B 1 45 ? 47.499 -22.326 51.787 1.00 67.67 58 CYS B N 1
ATOM 1533 C CA . CYS B 1 45 ? 47.541 -23.065 53.037 1.00 67.18 58 CYS B CA 1
ATOM 1534 C C . CYS B 1 45 ? 47.181 -24.529 52.778 1.00 69.51 58 CYS B C 1
ATOM 1535 O O . CYS B 1 45 ? 47.142 -24.962 51.623 1.00 69.30 58 CYS B O 1
ATOM 1538 N N . MET B 1 46 ? 46.962 -25.293 53.849 1.00 71.32 59 MET B N 1
ATOM 1539 C CA . MET B 1 46 ? 46.525 -26.684 53.755 1.00 72.45 59 MET B CA 1
ATOM 1540 C C . MET B 1 46 ? 45.127 -26.833 54.339 1.00 73.13 59 MET B C 1
ATOM 1541 O O . MET B 1 46 ? 44.165 -27.146 53.633 1.00 73.44 59 MET B O 1
ATOM 1546 N N . ASP B 1 47 ? 45.025 -26.574 55.633 1.00 74.66 60 ASP B N 1
ATOM 1547 C CA . ASP B 1 47 ? 43.798 -26.789 56.399 1.00 76.84 60 ASP B CA 1
ATOM 1548 C C . ASP B 1 47 ? 42.841 -25.613 56.146 1.00 78.79 60 ASP B C 1
ATOM 1549 O O . ASP B 1 47 ? 43.173 -24.688 55.396 1.00 85.58 60 ASP B O 1
ATOM 1554 N N . ASP B 1 48 ? 41.654 -25.646 56.748 1.00 75.52 61 ASP B N 1
ATOM 1555 C CA . ASP B 1 48 ? 40.881 -24.416 56.981 1.00 75.65 61 ASP B CA 1
ATOM 1556 C C . ASP B 1 48 ?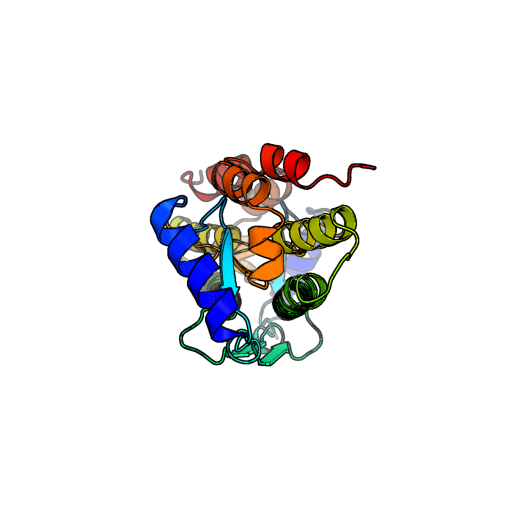 41.757 -23.317 57.640 1.00 71.41 61 ASP B C 1
ATOM 1557 O O . ASP B 1 48 ? 41.581 -22.124 57.360 1.00 68.02 61 ASP B O 1
ATOM 1562 N N . PHE B 1 49 ? 42.675 -23.750 58.518 1.00 66.95 62 PHE B N 1
ATOM 1563 C CA . PHE B 1 49 ? 43.762 -22.921 59.111 1.00 59.82 62 PHE B CA 1
ATOM 1564 C C . PHE B 1 49 ? 44.324 -21.781 58.253 1.00 56.20 62 PHE B C 1
ATOM 1565 O O . PHE B 1 49 ? 44.866 -22.010 57.166 1.00 54.81 62 PHE B O 1
ATOM 1573 N N . ASP B 1 50 ? 44.201 -20.561 58.768 1.00 52.71 63 ASP B N 1
ATOM 1574 C CA . ASP B 1 50 ? 44.822 -19.398 58.149 1.00 52.64 63 ASP B CA 1
ATOM 1575 C C . ASP B 1 50 ? 46.327 -19.425 58.433 1.00 50.37 63 ASP B C 1
ATOM 1576 O O . ASP B 1 50 ? 46.761 -19.161 59.553 1.00 47.01 63 ASP B O 1
ATOM 1581 N N . CYS B 1 51 ? 47.100 -19.741 57.392 1.00 49.63 64 CYS B N 1
ATOM 1582 C CA . CYS B 1 51 ? 48.557 -19.806 57.443 1.00 47.16 64 CYS B CA 1
ATOM 1583 C C . CYS B 1 51 ? 49.279 -18.492 57.098 1.00 43.40 64 CYS B C 1
ATOM 1584 O O . CYS B 1 51 ? 50.501 -18.463 57.080 1.00 42.78 64 CYS B O 1
ATOM 1587 N N . GLY B 1 52 ? 48.548 -17.418 56.813 1.00 40.24 65 GLY B N 1
ATOM 1588 C CA . GLY B 1 52 ? 49.161 -16.128 56.485 1.00 39.01 65 GLY B CA 1
ATOM 1589 C C . GLY B 1 52 ? 49.186 -15.763 55.002 1.00 38.91 65 GLY B C 1
ATOM 1590 O O . GLY B 1 52 ? 49.669 -14.682 54.648 1.00 38.42 65 GLY B O 1
ATOM 1591 N N . CYS B 1 53 ? 48.690 -16.649 54.135 1.00 38.21 66 CYS B N 1
ATOM 1592 C CA . CYS B 1 53 ? 48.538 -16.332 52.716 1.00 40.19 66 CYS B CA 1
ATOM 1593 C C . CYS B 1 53 ? 47.543 -15.198 52.446 1.00 42.18 66 CYS B C 1
ATOM 1594 O O . CYS B 1 53 ? 47.783 -14.372 51.560 1.00 42.84 66 CYS B O 1
ATOM 1597 N N . ASP B 1 54 ? 46.452 -15.166 53.212 1.00 43.70 67 ASP B N 1
ATOM 1598 C CA . ASP B 1 54 ? 45.418 -14.140 53.088 1.00 46.14 67 ASP B CA 1
ATOM 1599 C C . ASP B 1 54 ? 45.976 -12.732 53.160 1.00 44.75 67 ASP B C 1
ATOM 1600 O O . ASP B 1 54 ? 45.568 -11.871 52.395 1.00 42.15 67 ASP B O 1
ATOM 1605 N N . ARG B 1 55 ? 46.898 -12.499 54.090 1.00 44.46 68 ARG B N 1
ATOM 1606 C CA . ARG B 1 55 ? 47.509 -11.188 54.221 1.00 45.68 68 ARG B CA 1
ATOM 1607 C C . ARG B 1 55 ? 48.326 -10.797 52.977 1.00 42.12 68 ARG B C 1
ATOM 1608 O O . ARG B 1 55 ? 48.343 -9.636 52.612 1.00 41.22 68 ARG B O 1
ATOM 1616 N N . ILE B 1 56 ? 48.994 -11.749 52.340 1.00 40.05 69 ILE B N 1
ATOM 1617 C CA . ILE B 1 56 ? 49.803 -11.462 51.142 1.00 40.32 69 ILE B CA 1
ATOM 1618 C C . ILE B 1 56 ? 48.931 -11.148 49.930 1.00 38.21 69 ILE B C 1
ATOM 1619 O O . ILE B 1 56 ? 49.184 -10.197 49.203 1.00 35.61 69 ILE B O 1
ATOM 1624 N N . LYS B 1 57 ? 47.929 -11.989 49.710 1.00 38.25 70 LYS B N 1
ATOM 1625 C CA . LYS B 1 57 ? 46.961 -11.787 48.645 1.00 38.42 70 LYS B CA 1
ATOM 1626 C C . LYS B 1 57 ? 46.288 -10.420 48.758 1.00 36.33 70 LYS B C 1
ATOM 1627 O O . LYS B 1 57 ? 46.145 -9.715 47.761 1.00 36.65 70 LYS B O 1
ATOM 1633 N N . ARG B 1 58 ? 45.927 -10.049 49.977 1.00 34.23 71 ARG B N 1
ATOM 1634 C CA . ARG B 1 58 ? 45.354 -8.742 50.271 1.00 34.73 71 ARG B CA 1
ATOM 1635 C C . ARG B 1 58 ? 46.304 -7.600 49.927 1.00 34.96 71 ARG B C 1
ATOM 1636 O O . ARG B 1 58 ? 45.881 -6.559 49.417 1.00 35.85 71 ARG B O 1
ATOM 1644 N N . GLU B 1 59 ? 47.580 -7.802 50.213 1.00 36.11 72 GLU B N 1
ATOM 1645 C CA . GLU B 1 59 ? 48.627 -6.802 49.974 1.00 38.05 72 GLU B CA 1
ATOM 1646 C C . GLU B 1 59 ? 48.744 -6.467 48.472 1.00 36.99 72 GLU B C 1
ATOM 1647 O O . GLU B 1 59 ? 48.663 -5.306 48.074 1.00 34.57 72 GLU B O 1
ATOM 1653 N N . GLU B 1 60 ? 48.902 -7.517 47.662 1.00 37.47 73 GLU B N 1
ATOM 1654 C CA . GLU B 1 60 ? 48.913 -7.442 46.196 1.00 36.38 73 GLU B CA 1
ATOM 1655 C C . GLU B 1 60 ? 47.641 -6.802 45.638 1.00 33.96 73 GLU B C 1
ATOM 1656 O O . GLU B 1 60 ? 47.686 -5.889 44.821 1.00 30.92 73 GLU B O 1
ATOM 1662 N N . GLU B 1 61 ? 46.505 -7.304 46.101 1.00 33.00 74 GLU B N 1
ATOM 1663 C CA . GLU B 1 61 ? 45.221 -6.779 45.717 1.00 33.06 74 GLU B CA 1
ATOM 1664 C C . GLU B 1 61 ? 45.184 -5.265 45.932 1.00 32.70 74 GLU B C 1
ATOM 1665 O O . GLU B 1 61 ? 44.808 -4.522 45.032 1.00 31.72 74 GLU B O 1
ATOM 1671 N N . LEU B 1 62 ? 45.609 -4.810 47.109 1.00 32.48 75 LEU B N 1
ATOM 1672 C CA . LEU B 1 62 ? 45.580 -3.374 47.426 1.00 32.71 75 LEU B CA 1
ATOM 1673 C C . LEU B 1 62 ? 46.635 -2.589 46.680 1.00 31.76 75 LEU B C 1
ATOM 1674 O O . LEU B 1 62 ? 46.384 -1.470 46.277 1.00 30.79 75 LEU B O 1
ATOM 1679 N N . ARG B 1 63 ? 47.815 -3.176 46.507 1.00 31.98 76 ARG B N 1
ATOM 1680 C CA . ARG B 1 63 ? 48.877 -2.539 45.758 1.00 31.94 76 ARG B CA 1
ATOM 1681 C C . ARG B 1 63 ? 48.430 -2.264 44.337 1.00 31.53 76 ARG B C 1
ATOM 1682 O O . ARG B 1 63 ? 48.691 -1.190 43.808 1.00 33.94 76 ARG B O 1
ATOM 1690 N N . LYS B 1 64 ? 47.765 -3.240 43.739 1.00 29.87 77 LYS B N 1
ATOM 1691 C CA . LYS B 1 64 ? 47.327 -3.153 42.367 1.00 29.89 77 LYS B CA 1
ATOM 1692 C C . LYS B 1 64 ? 46.234 -2.097 42.195 1.00 28.31 77 LYS B C 1
ATOM 1693 O O . LYS B 1 64 ? 46.306 -1.302 41.272 1.00 28.23 77 LYS B O 1
ATOM 1699 N N . LEU B 1 65 ? 45.227 -2.112 43.077 1.00 25.98 78 LEU B N 1
ATOM 1700 C CA . LEU B 1 65 ? 44.194 -1.071 43.144 1.00 24.75 78 LEU B CA 1
ATOM 1701 C C . LEU B 1 65 ? 44.751 0.307 43.356 1.00 24.76 78 LEU B C 1
ATOM 1702 O O . LEU B 1 65 ? 44.253 1.269 42.767 1.00 24.57 78 LEU B O 1
ATOM 1707 N N . ILE B 1 66 ? 45.762 0.400 44.214 1.00 24.84 79 ILE B N 1
ATOM 1708 C CA . ILE B 1 66 ? 46.403 1.664 44.502 1.00 25.07 79 ILE B CA 1
ATOM 1709 C C . ILE B 1 66 ? 47.024 2.219 43.229 1.00 25.96 79 ILE B C 1
ATOM 1710 O O . ILE B 1 66 ? 46.981 3.434 42.991 1.00 25.95 79 ILE B O 1
ATOM 1715 N N . PHE B 1 67 ? 47.584 1.338 42.405 1.00 27.20 80 PHE B N 1
ATOM 1716 C CA . PHE B 1 67 ? 48.125 1.766 41.129 1.00 28.53 80 PHE B CA 1
ATOM 1717 C C . PHE B 1 67 ? 47.048 2.099 40.087 1.00 28.78 80 PHE B C 1
ATOM 1718 O O . PHE B 1 67 ? 47.099 3.151 39.424 1.00 29.37 80 PHE B O 1
ATOM 1726 N N . LEU B 1 68 ? 46.114 1.173 39.906 1.00 28.37 81 LEU B N 1
ATOM 1727 C CA . LEU B 1 68 ? 45.107 1.299 38.869 1.00 28.27 81 LEU B CA 1
ATOM 1728 C C . LEU B 1 68 ? 44.266 2.561 39.056 1.00 27.80 81 LEU B C 1
ATOM 1729 O O . LEU B 1 68 ? 43.988 3.275 38.100 1.00 27.36 81 LEU B O 1
ATOM 1734 N N . THR B 1 69 ? 43.906 2.857 40.297 1.00 27.70 82 THR B N 1
ATOM 1735 C CA . THR B 1 69 ? 43.085 4.030 40.594 1.00 28.03 82 THR B CA 1
ATOM 1736 C C . THR B 1 69 ? 43.896 5.344 40.447 1.00 29.92 82 THR B C 1
ATOM 1737 O O . THR B 1 69 ? 43.313 6.415 40.239 1.00 31.36 82 THR B O 1
ATOM 1741 N N . SER B 1 70 ? 45.224 5.255 40.570 1.00 30.41 83 SER B N 1
ATOM 1742 C CA . SER B 1 70 ? 46.142 6.376 40.266 1.00 30.39 83 SER B CA 1
ATOM 1743 C C . SER B 1 70 ? 46.324 6.572 38.761 1.00 31.18 83 SER B C 1
ATOM 1744 O O . SER B 1 70 ? 46.659 7.648 38.309 1.00 32.39 83 SER B O 1
ATOM 1747 N N . ASP B 1 71 ? 46.119 5.519 37.988 1.00 31.95 84 ASP B N 1
ATOM 1748 C CA . ASP B 1 71 ? 46.319 5.569 36.549 1.00 32.76 84 ASP B CA 1
ATOM 1749 C C . ASP B 1 71 ? 45.132 6.157 35.719 1.00 33.36 84 ASP B C 1
ATOM 1750 O O . ASP B 1 71 ? 45.050 5.915 34.517 1.00 33.11 84 ASP B O 1
ATOM 1755 N N . VAL B 1 72 ? 44.233 6.920 36.345 1.00 33.86 85 VAL B N 1
ATOM 1756 C CA . VAL B 1 72 ? 43.148 7.614 35.640 1.00 35.17 85 VAL B CA 1
ATOM 1757 C C . VAL B 1 72 ? 42.961 8.955 36.285 1.00 37.71 85 VAL B C 1
ATOM 1758 O O . VAL B 1 72 ? 43.389 9.148 37.410 1.00 38.87 85 VAL B O 1
ATOM 1762 N N . TYR B 1 73 ? 42.294 9.867 35.584 1.00 40.63 86 TYR B N 1
ATOM 1763 C CA . TYR B 1 73 ? 42.054 11.203 36.107 1.00 42.67 86 TYR B CA 1
ATOM 1764 C C . TYR B 1 73 ? 40.821 11.186 36.980 1.00 39.85 86 TYR B C 1
ATOM 1765 O O . TYR B 1 73 ? 39.861 10.498 36.662 1.00 38.49 86 TYR B O 1
ATOM 1774 N N . GLY B 1 74 ? 40.850 11.952 38.071 1.00 39.09 87 GLY B N 1
ATOM 1775 C CA . GLY B 1 74 ? 39.633 12.288 38.829 1.00 37.96 87 GLY B CA 1
ATOM 1776 C C . GLY B 1 74 ? 39.086 11.234 39.788 1.00 37.04 87 GLY B C 1
ATOM 1777 O O . GLY B 1 74 ? 37.900 11.267 40.158 1.00 37.34 87 GLY B O 1
ATOM 1778 N N . TYR B 1 75 ? 39.931 10.310 40.229 1.00 35.12 88 TYR B N 1
ATOM 1779 C CA . TYR B 1 75 ? 39.483 9.333 41.215 1.00 34.02 88 TYR B CA 1
ATOM 1780 C C . TYR B 1 75 ? 39.347 10.005 42.576 1.00 34.96 88 TYR B C 1
ATOM 1781 O O . TYR B 1 75 ? 40.035 10.979 42.881 1.00 35.06 88 TYR B O 1
ATOM 1790 N N . ASN B 1 76 ? 38.433 9.497 43.384 1.00 36.10 89 ASN B N 1
ATOM 1791 C CA . ASN B 1 76 ? 38.189 10.088 44.673 1.00 37.52 89 ASN B CA 1
ATOM 1792 C C . ASN B 1 76 ? 39.464 9.928 45.471 1.00 37.80 89 ASN B C 1
ATOM 1793 O O . ASN B 1 76 ? 39.822 8.814 45.869 1.00 36.07 89 ASN B O 1
ATOM 1798 N N . PHE B 1 77 ? 40.164 11.048 45.644 1.00 38.65 90 PHE B N 1
ATOM 1799 C CA . PHE B 1 77 ? 41.419 11.084 46.400 1.00 40.02 90 PHE B CA 1
ATOM 1800 C C . PHE B 1 77 ? 41.279 10.577 47.838 1.00 39.19 90 PHE B C 1
ATOM 1801 O O . PHE B 1 77 ? 42.126 9.815 48.291 1.00 40.43 90 PHE B O 1
ATOM 1809 N N . GLU B 1 78 ? 40.223 10.972 48.542 1.00 37.56 91 GLU B N 1
ATOM 1810 C CA . GLU B 1 78 ? 39.989 10.445 49.897 1.00 37.14 91 GLU B CA 1
ATOM 1811 C C . GLU B 1 78 ? 39.867 8.928 49.892 1.00 34.68 91 GLU B C 1
ATOM 1812 O O . GLU B 1 78 ? 40.499 8.263 50.682 1.00 35.41 91 GLU B O 1
ATOM 1818 N N . GLU B 1 79 ? 39.120 8.384 48.948 1.00 33.30 92 GLU B N 1
ATOM 1819 C CA . GLU B 1 79 ? 38.992 6.928 48.796 1.00 31.47 92 GLU B CA 1
ATOM 1820 C C . GLU B 1 79 ? 40.295 6.275 48.376 1.00 30.37 92 GLU B C 1
ATOM 1821 O O . GLU B 1 79 ? 40.610 5.197 48.850 1.00 30.05 92 GLU B O 1
ATOM 1827 N N . TRP B 1 80 ? 41.053 6.927 47.492 1.00 30.51 93 TRP B N 1
ATOM 1828 C CA . TRP B 1 80 ? 42.408 6.481 47.150 1.00 29.78 93 TRP B CA 1
ATOM 1829 C C . TRP B 1 80 ? 43.270 6.359 48.397 1.00 30.31 93 TRP B C 1
ATOM 1830 O O . TRP B 1 80 ? 43.949 5.367 48.570 1.00 29.44 93 TRP B O 1
ATOM 1841 N N . LYS B 1 81 ? 43.238 7.379 49.254 1.00 32.26 94 LYS B N 1
ATOM 1842 C CA . LYS B 1 81 ? 43.965 7.352 50.522 1.00 33.37 94 LYS B CA 1
ATOM 1843 C C . LYS B 1 81 ? 43.462 6.242 51.425 1.00 32.49 94 LYS B C 1
ATOM 1844 O O . LYS B 1 81 ? 44.247 5.626 52.112 1.00 33.48 94 LYS B O 1
ATOM 1850 N N . GLY B 1 82 ? 42.158 5.991 51.423 1.00 30.78 95 GLY B N 1
ATOM 1851 C CA . GLY B 1 82 ? 41.606 4.875 52.153 1.00 30.57 95 GLY B CA 1
ATOM 1852 C C . GLY B 1 82 ? 42.224 3.536 51.816 1.00 30.80 95 GLY B C 1
ATOM 1853 O O . GLY B 1 82 ? 42.351 2.681 52.667 1.00 31.18 95 GLY B O 1
ATOM 1854 N N . LEU B 1 83 ? 42.573 3.338 50.555 1.00 32.18 96 LEU B N 1
ATOM 1855 C CA . LEU B 1 83 ? 43.257 2.110 50.118 1.00 32.45 96 LEU B CA 1
ATOM 1856 C C . LEU B 1 83 ? 44.660 2.047 50.679 1.00 32.46 96 LEU B C 1
ATOM 1857 O O . LEU B 1 83 ? 45.121 0.985 51.090 1.00 31.63 96 LEU B O 1
ATOM 1862 N N . VAL B 1 84 ? 45.326 3.194 50.689 1.00 33.15 97 VAL B N 1
ATOM 1863 C CA . VAL B 1 84 ? 46.662 3.275 51.236 1.00 34.77 97 VAL B CA 1
ATOM 1864 C C . VAL B 1 84 ? 46.650 2.905 52.721 1.00 35.22 97 VAL B C 1
ATOM 1865 O O . VAL B 1 84 ? 47.517 2.160 53.161 1.00 36.52 97 VAL B O 1
ATOM 1869 N N . TRP B 1 85 ? 45.657 3.383 53.469 1.00 35.03 98 TRP B N 1
ATOM 1870 C CA . TRP B 1 85 ? 45.514 3.024 54.877 1.00 35.67 98 TRP B CA 1
ATOM 1871 C C . TRP B 1 85 ? 45.350 1.524 55.075 1.00 35.05 98 TRP B C 1
ATOM 1872 O O . TRP B 1 85 ? 46.077 0.925 55.856 1.00 35.24 98 TRP B O 1
ATOM 1883 N N . LYS B 1 86 ? 44.429 0.915 54.338 1.00 34.77 99 LYS B N 1
ATOM 1884 C CA . LYS B 1 86 ? 44.239 -0.540 54.398 1.00 34.91 99 LYS B CA 1
ATOM 1885 C C . LYS B 1 86 ? 45.532 -1.299 54.071 1.00 34.88 99 LYS B C 1
ATOM 1886 O O . LYS B 1 86 ? 45.809 -2.323 54.673 1.00 35.08 99 LYS B O 1
ATOM 1892 N N . PHE B 1 87 ? 46.323 -0.794 53.127 1.00 35.31 100 PHE B N 1
ATOM 1893 C CA . PHE B 1 87 ? 47.625 -1.394 52.810 1.00 36.48 100 PHE B CA 1
ATOM 1894 C C . PHE B 1 87 ? 48.590 -1.308 54.002 1.00 37.60 100 PHE B C 1
ATOM 1895 O O . PHE B 1 87 ? 49.179 -2.300 54.391 1.00 37.49 100 PHE B O 1
ATOM 1903 N N . VAL B 1 88 ? 48.730 -0.116 54.563 1.00 40.68 101 VAL B N 1
ATOM 1904 C CA . VAL B 1 88 ? 49.583 0.131 55.737 1.00 43.24 101 VAL B CA 1
ATOM 1905 C C . VAL B 1 88 ? 49.142 -0.724 56.936 1.00 45.11 101 VAL B C 1
ATOM 1906 O O . VAL B 1 88 ? 49.972 -1.356 57.595 1.00 44.57 101 VAL B O 1
ATOM 1910 N N . GLN B 1 89 ? 47.842 -0.718 57.214 1.00 46.40 102 GLN B N 1
ATOM 1911 C CA . GLN B 1 89 ? 47.254 -1.597 58.218 1.00 49.33 102 GLN B CA 1
ATOM 1912 C C . GLN B 1 89 ? 47.685 -3.047 58.035 1.00 49.72 102 GLN B C 1
ATOM 1913 O O . GLN B 1 89 ? 48.165 -3.675 58.962 1.00 52.64 102 GLN B O 1
ATOM 1919 N N . ASN B 1 90 ? 47.499 -3.559 56.825 1.00 49.21 103 ASN B N 1
ATOM 1920 C CA . ASN B 1 90 ? 47.786 -4.944 56.475 1.00 47.91 103 ASN B CA 1
ATOM 1921 C C . ASN B 1 90 ? 49.309 -5.242 56.377 1.00 49.20 103 ASN B C 1
ATOM 1922 O O . ASN B 1 90 ? 49.703 -6.395 56.361 1.00 46.80 103 ASN B O 1
ATOM 1927 N N . TYR B 1 91 ? 50.159 -4.215 56.304 1.00 52.29 104 TYR B N 1
ATOM 1928 C CA . TYR B 1 91 ? 51.615 -4.398 56.256 1.00 55.69 104 TYR B CA 1
ATOM 1929 C C . TYR B 1 91 ? 52.206 -4.794 57.610 1.00 60.72 104 TYR B C 1
ATOM 1930 O O . TYR B 1 91 ? 51.627 -4.508 58.658 1.00 62.17 104 TYR B O 1
ATOM 1939 N N . CYS B 1 92 ? 53.347 -5.481 57.566 1.00 67.44 105 CYS B N 1
ATOM 1940 C CA . CYS B 1 92 ? 54.235 -5.629 58.731 1.00 75.28 105 CYS B CA 1
ATOM 1941 C C . CYS B 1 92 ? 55.658 -5.995 58.313 1.00 78.53 105 CYS B C 1
ATOM 1942 O O . CYS B 1 92 ? 55.836 -6.944 57.545 1.00 76.55 105 CYS B O 1
ATOM 1945 N N . PRO B 1 93 ? 56.674 -5.266 58.827 1.00 85.60 106 PRO B N 1
ATOM 1946 C CA . PRO B 1 93 ? 58.062 -5.670 58.531 1.00 90.99 106 PRO B CA 1
ATOM 1947 C C . PRO B 1 93 ? 58.430 -7.034 59.141 1.00 99.81 106 PRO B C 1
ATOM 1948 O O . PRO B 1 93 ? 57.889 -7.401 60.197 1.00 101.72 106 PRO B O 1
ATOM 1952 N N . GLU B 1 94 ? 59.328 -7.767 58.474 1.00 107.86 107 GLU B N 1
ATOM 1953 C CA . GLU B 1 94 ? 59.874 -9.030 59.003 1.00 113.48 107 GLU B CA 1
ATOM 1954 C C . GLU B 1 94 ? 60.996 -8.700 59.993 1.00 120.90 107 GLU B C 1
ATOM 1955 O O . GLU B 1 94 ? 61.966 -8.035 59.618 1.00 123.45 107 GLU B O 1
ATOM 1961 N N . HIS B 1 95 ? 60.847 -9.152 61.246 1.00 129.55 108 HIS B N 1
ATOM 1962 C CA . HIS B 1 95 ? 61.797 -8.857 62.335 1.00 133.52 108 HIS B CA 1
ATOM 1963 C C . HIS B 1 95 ? 62.460 -10.132 62.880 1.00 133.59 108 HIS B C 1
ATOM 1964 O O . HIS B 1 95 ? 61.780 -11.001 63.432 1.00 132.05 108 HIS B O 1
ATOM 1971 N N . ARG B 1 96 ? 63.782 -10.229 62.703 1.00 135.90 109 ARG B N 1
ATOM 1972 C CA . ARG B 1 96 ? 64.617 -11.264 63.337 1.00 136.98 109 ARG B CA 1
ATOM 1973 C C . ARG B 1 96 ? 65.929 -10.641 63.862 1.00 138.47 109 ARG B C 1
ATOM 1974 O O . ARG B 1 96 ? 66.802 -10.277 63.072 1.00 134.16 109 ARG B O 1
ATOM 1982 N N . TYR B 1 97 ? 66.039 -10.530 65.194 1.00 141.23 110 TYR B N 1
ATOM 1983 C CA . TYR B 1 97 ? 67.153 -9.857 65.903 1.00 140.20 110 TYR B CA 1
ATOM 1984 C C . TYR B 1 97 ? 67.176 -8.329 65.683 1.00 137.63 110 TYR B C 1
ATOM 1985 O O . TYR B 1 97 ? 68.208 -7.755 65.317 1.00 137.95 110 TYR B O 1
ATOM 1994 N N . GLY B 1 98 ? 66.039 -7.677 65.929 1.00 135.19 111 GLY B N 1
ATOM 1995 C CA . GLY B 1 98 ? 65.899 -6.232 65.714 1.00 133.80 111 GLY B CA 1
ATOM 1996 C C . GLY B 1 98 ? 65.913 -5.878 64.235 1.00 135.82 111 GLY B C 1
ATOM 1997 O O . GLY B 1 98 ? 64.864 -5.848 63.588 1.00 134.81 111 GLY B O 1
ATOM 1998 N N . SER B 1 99 ? 67.112 -5.622 63.708 1.00 136.81 112 SER B N 1
ATOM 1999 C CA . SER B 1 99 ? 67.336 -5.361 62.272 1.00 137.37 112 SER B CA 1
ATOM 2000 C C . SER B 1 99 ? 67.061 -6.642 61.452 1.00 136.18 112 SER B C 1
ATOM 2001 O O . SER B 1 99 ? 67.519 -7.711 61.861 1.00 136.27 112 SER B O 1
ATOM 2004 N N . THR B 1 100 ? 66.366 -6.583 60.302 1.00 132.42 113 THR B N 1
ATOM 2005 C CA . THR B 1 100 ? 66.004 -5.364 59.551 1.00 128.84 113 THR B CA 1
ATOM 2006 C C . THR B 1 100 ? 64.634 -4.778 59.939 1.00 125.11 113 THR B C 1
ATOM 2007 O O . THR B 1 100 ? 63.730 -5.495 60.382 1.00 125.28 113 THR B O 1
ATOM 2011 N N . PHE B 1 101 ? 64.513 -3.464 59.757 1.00 118.19 114 PHE B N 1
ATOM 2012 C CA . PHE B 1 101 ? 63.261 -2.721 59.874 1.00 112.84 114 PHE B CA 1
ATOM 2013 C C . PHE B 1 101 ? 62.897 -2.250 58.445 1.00 107.99 114 PHE B C 1
ATOM 2014 O O . PHE B 1 101 ? 63.277 -1.146 58.028 1.00 108.32 114 PHE B O 1
ATOM 2022 N N . GLY B 1 102 ? 62.181 -3.100 57.697 1.00 98.39 115 GLY B N 1
ATOM 2023 C CA . GLY B 1 102 ? 61.953 -2.917 56.240 1.00 90.71 115 GLY B CA 1
ATOM 2024 C C . GLY B 1 102 ? 60.741 -2.107 55.770 1.00 83.12 115 GLY B C 1
ATOM 2025 O O . GLY B 1 102 ? 59.880 -1.729 56.574 1.00 84.47 115 GLY B O 1
ATOM 2026 N N . ASN B 1 103 ? 60.682 -1.864 54.454 1.00 72.25 116 ASN B N 1
ATOM 2027 C CA . ASN B 1 103 ? 59.664 -1.004 53.822 1.00 64.69 116 ASN B CA 1
ATOM 2028 C C . ASN B 1 103 ? 58.702 -1.756 52.884 1.00 59.52 116 ASN B C 1
ATOM 2029 O O . ASN B 1 103 ? 59.112 -2.614 52.113 1.00 58.11 116 ASN B O 1
ATOM 2034 N N . GLY B 1 104 ? 57.420 -1.422 52.960 1.00 56.37 117 GLY B N 1
ATOM 2035 C CA . GLY B 1 104 ? 56.438 -1.863 51.983 1.00 54.63 117 GLY B CA 1
ATOM 2036 C C . GLY B 1 104 ? 56.563 -1.059 50.703 1.00 53.08 117 GLY B C 1
ATOM 2037 O O . GLY B 1 104 ? 57.058 0.070 50.711 1.00 51.41 117 GLY B O 1
ATOM 2038 N N . LEU B 1 105 ? 56.094 -1.638 49.600 1.00 51.31 118 LEU B N 1
ATOM 2039 C CA . LEU B 1 105 ? 56.226 -1.021 48.275 1.00 49.49 118 LEU B CA 1
ATOM 2040 C C . LEU B 1 105 ? 54.870 -0.734 47.612 1.00 46.11 118 LEU B C 1
ATOM 2041 O O . LEU B 1 105 ? 54.045 -1.638 47.430 1.00 44.76 118 LEU B O 1
ATOM 2046 N N . LEU B 1 106 ? 54.670 0.532 47.247 1.00 42.69 119 LEU B N 1
ATOM 2047 C CA . LEU B 1 106 ? 53.518 0.979 46.471 1.00 39.05 119 LEU B CA 1
ATOM 2048 C C . LEU B 1 106 ? 54.001 1.674 45.211 1.00 37.98 119 LEU B C 1
ATOM 2049 O O . LEU B 1 106 ? 55.112 2.177 45.171 1.00 38.37 119 LEU B 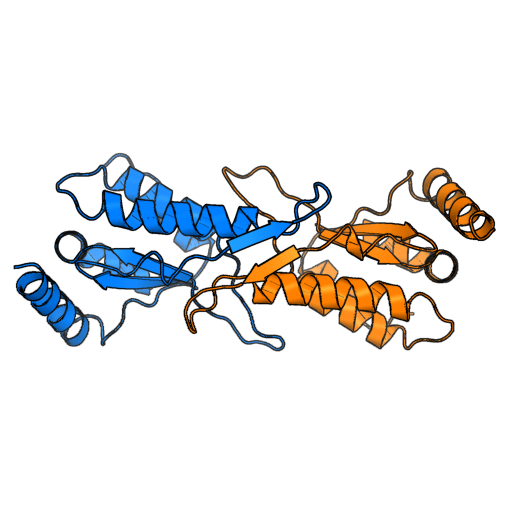O 1
ATOM 2054 N N . ILE B 1 107 ? 53.152 1.668 44.182 1.00 38.11 120 ILE B N 1
ATOM 2055 C CA . ILE B 1 107 ? 53.431 2.270 42.878 1.00 35.83 120 ILE B CA 1
ATOM 2056 C C . ILE B 1 107 ? 52.214 3.067 42.423 1.00 37.14 120 ILE B C 1
ATOM 2057 O O . ILE B 1 107 ? 51.066 2.682 42.657 1.00 38.41 120 ILE B O 1
ATOM 2062 N N . VAL B 1 108 ? 52.500 4.164 41.735 1.00 38.70 121 VAL B N 1
ATOM 2063 C CA . VAL B 1 108 ? 51.534 5.185 41.368 1.00 37.69 121 VAL B CA 1
ATOM 2064 C C . VAL B 1 108 ? 51.949 5.727 40.005 1.00 38.10 121 VAL B C 1
ATOM 2065 O O . VAL B 1 108 ? 53.142 5.716 39.665 1.00 38.10 121 VAL B O 1
ATOM 2069 N N . SER B 1 109 ? 50.971 6.200 39.233 1.00 37.90 122 SER B N 1
ATOM 2070 C CA . SER B 1 109 ? 51.208 6.651 37.853 1.00 37.19 122 SER B CA 1
ATOM 2071 C C . SER B 1 109 ? 51.984 7.980 37.838 1.00 38.19 122 SER B C 1
ATOM 2072 O O . SER B 1 109 ? 51.824 8.798 38.748 1.00 38.52 122 SER B O 1
ATOM 2075 N N . PRO B 1 110 ? 52.811 8.205 36.803 1.00 38.78 123 PRO B N 1
ATOM 2076 C CA . PRO B 1 110 ? 53.489 9.492 36.621 1.00 39.33 123 PRO B CA 1
ATOM 2077 C C . PRO B 1 110 ? 52.579 10.698 36.822 1.00 40.77 123 PRO B C 1
ATOM 2078 O O . PRO B 1 110 ? 52.926 11.608 37.568 1.00 41.10 123 PRO B O 1
ATOM 2082 N N . ARG B 1 111 ? 51.410 10.688 36.196 1.00 42.82 124 ARG B N 1
ATOM 2083 C CA . ARG B 1 111 ? 50.519 11.835 36.273 1.00 45.32 124 ARG B CA 1
ATOM 2084 C C . ARG B 1 111 ? 49.950 12.016 37.676 1.00 45.03 124 ARG B C 1
ATOM 2085 O O . ARG B 1 111 ? 49.853 13.141 38.169 1.00 45.94 124 ARG B O 1
ATOM 2093 N N . PHE B 1 112 ? 49.583 10.913 38.327 1.00 44.66 125 PHE B N 1
ATOM 2094 C CA . PHE B 1 112 ? 49.054 10.992 39.690 1.00 42.87 125 PHE B CA 1
ATOM 2095 C C . PHE B 1 112 ? 50.076 11.632 40.600 1.00 41.80 125 PHE B C 1
ATOM 2096 O O . PHE B 1 112 ? 49.736 12.529 41.355 1.00 38.38 125 PHE B O 1
ATOM 2104 N N . PHE B 1 113 ? 51.316 11.150 40.511 1.00 44.44 126 PHE B N 1
ATOM 2105 C CA . PHE B 1 113 ? 52.459 11.776 41.186 1.00 48.03 126 PHE B CA 1
ATOM 2106 C C . PHE B 1 113 ? 52.576 13.266 40.884 1.00 49.01 126 PHE B C 1
ATOM 2107 O O . PHE B 1 113 ? 52.593 14.089 41.803 1.00 47.01 126 PHE B O 1
ATOM 2115 N N . MET B 1 114 ? 52.601 13.601 39.594 1.00 51.42 127 MET B N 1
ATOM 2116 C CA . MET B 1 114 ? 52.790 14.992 39.156 1.00 53.08 127 MET B CA 1
ATOM 2117 C C . MET B 1 114 ? 51.608 15.922 39.404 1.00 51.05 127 MET B C 1
ATOM 2118 O O . MET B 1 114 ? 51.738 17.119 39.201 1.00 50.67 127 MET B O 1
ATOM 2123 N N . ASP B 1 115 ? 50.465 15.381 39.817 1.00 50.88 128 ASP B N 1
ATOM 2124 C CA . ASP B 1 115 ? 49.358 16.197 40.322 1.00 51.75 128 ASP B CA 1
ATOM 2125 C C . ASP B 1 115 ? 49.235 16.237 41.849 1.00 50.53 128 ASP B C 1
ATOM 2126 O O . ASP B 1 115 ? 48.304 16.850 42.361 1.00 52.23 128 ASP B O 1
ATOM 2131 N N . HIS B 1 116 ? 50.156 15.597 42.571 1.00 49.91 129 HIS B N 1
ATOM 2132 C CA . HIS B 1 116 ? 50.127 15.574 44.037 1.00 49.16 129 HIS B CA 1
ATOM 2133 C C . HIS B 1 116 ? 51.534 15.651 44.625 1.00 50.16 129 HIS B C 1
ATOM 2134 O O . HIS B 1 116 ? 51.783 15.088 45.683 1.00 50.79 129 HIS B O 1
ATOM 2141 N N . LEU B 1 117 ? 52.450 16.366 43.980 1.00 52.66 130 LEU B N 1
ATOM 2142 C CA . LEU B 1 117 ? 53.842 16.400 44.461 1.00 54.63 130 LEU B CA 1
ATOM 2143 C C . LEU B 1 117 ? 53.922 16.877 45.910 1.00 55.91 130 LEU B C 1
ATOM 2144 O O . LEU B 1 117 ? 54.651 16.301 46.732 1.00 54.33 130 LEU B O 1
ATOM 2149 N N . ASP B 1 118 ? 53.169 17.936 46.196 1.00 56.83 131 ASP B N 1
ATOM 2150 C CA . ASP B 1 118 ? 53.038 18.475 47.550 1.00 58.61 131 ASP B CA 1
ATOM 2151 C C . ASP B 1 118 ? 52.609 17.429 48.591 1.00 55.84 131 ASP B C 1
ATOM 2152 O O . ASP B 1 118 ? 53.242 17.313 49.645 1.00 55.80 131 ASP B O 1
ATOM 2157 N N . TRP B 1 119 ? 51.577 16.646 48.284 1.00 52.24 132 TRP B N 1
ATOM 2158 C CA . TRP B 1 119 ? 51.155 15.534 49.157 1.00 49.54 132 TRP B CA 1
ATOM 2159 C C . TRP B 1 119 ? 52.262 14.505 49.397 1.00 48.83 132 TRP B C 1
ATOM 2160 O O . TRP B 1 119 ? 52.441 14.026 50.523 1.00 48.67 132 TRP B O 1
ATOM 2171 N N . PHE B 1 120 ? 52.972 14.147 48.330 1.00 48.30 133 PHE B N 1
ATOM 2172 C CA . PHE B 1 120 ? 54.109 13.213 48.415 1.00 49.72 133 PHE B CA 1
ATOM 2173 C C . PHE B 1 120 ? 55.316 13.704 49.259 1.00 52.04 133 PHE B C 1
ATOM 2174 O O . PHE B 1 120 ? 56.044 12.875 49.822 1.00 52.17 133 PHE B O 1
ATOM 2182 N N . GLN B 1 121 ? 55.534 15.023 49.330 1.00 53.16 134 GLN B N 1
ATOM 2183 C CA . GLN B 1 121 ? 56.530 15.596 50.250 1.00 54.70 134 GLN B CA 1
ATOM 2184 C C . GLN B 1 121 ? 56.141 15.370 51.712 1.00 54.08 134 GLN B C 1
ATOM 2185 O O . GLN B 1 121 ? 56.994 15.062 52.541 1.00 53.55 134 GLN B O 1
ATOM 2191 N N . GLN B 1 122 ? 54.853 15.520 52.011 1.00 54.08 135 GLN B N 1
ATOM 2192 C CA . GLN B 1 122 ? 54.339 15.299 53.361 1.00 54.65 135 GLN B CA 1
ATOM 2193 C C . GLN B 1 122 ? 54.425 13.820 53.741 1.00 54.84 135 GLN B C 1
ATOM 2194 O O . GLN B 1 122 ? 54.697 13.488 54.895 1.00 55.42 135 GLN B O 1
ATOM 2200 N N . TRP B 1 123 ? 54.191 12.942 52.765 1.00 53.74 136 TRP B N 1
ATOM 2201 C CA . TRP B 1 123 ? 54.316 11.484 52.966 1.00 52.82 136 TRP B CA 1
ATOM 2202 C C . TRP B 1 123 ? 55.684 11.064 53.493 1.00 53.18 136 TRP B C 1
ATOM 2203 O O . TRP B 1 123 ? 55.769 10.134 54.296 1.00 53.82 136 TRP B O 1
ATOM 2214 N N . LYS B 1 124 ? 56.739 11.731 53.016 1.00 55.13 137 LYS B N 1
ATOM 2215 C CA . LYS B 1 124 ? 58.121 11.393 53.381 1.00 55.56 137 LYS B CA 1
ATOM 2216 C C . LYS B 1 124 ? 58.404 11.631 54.849 1.00 57.58 137 LYS B C 1
ATOM 2217 O O . LYS B 1 124 ? 58.898 10.745 55.542 1.00 58.15 137 LYS B O 1
ATOM 2223 N N . LEU B 1 125 ? 58.065 12.827 55.318 1.00 60.71 138 LEU B N 1
ATOM 2224 C CA . LEU B 1 125 ? 58.384 13.239 56.690 1.00 64.30 138 LEU B CA 1
ATOM 2225 C C . LEU B 1 125 ? 57.409 12.749 57.776 1.00 66.71 138 LEU B C 1
ATOM 2226 O O . LEU B 1 125 ? 57.481 13.218 58.910 1.00 72.44 138 LEU B O 1
ATOM 2231 N N . VAL B 1 126 ? 56.515 11.817 57.447 1.00 68.53 139 VAL B N 1
ATOM 2232 C CA . VAL B 1 126 ? 55.808 11.022 58.462 1.00 70.09 139 VAL B CA 1
ATOM 2233 C C . VAL B 1 126 ? 56.842 10.127 59.131 1.00 71.97 139 VAL B C 1
ATOM 2234 O O . VAL B 1 126 ? 57.715 9.596 58.449 1.00 75.45 139 VAL B O 1
ATOM 2238 N N . SER B 1 127 ? 56.748 9.971 60.452 1.00 74.28 140 SER B N 1
ATOM 2239 C CA . SER B 1 127 ? 57.658 9.088 61.210 1.00 74.85 140 SER B CA 1
ATOM 2240 C C . SER B 1 127 ? 57.036 8.412 62.455 1.00 75.25 140 SER B C 1
ATOM 2241 O O . SER B 1 127 ? 57.758 8.078 63.401 1.00 76.24 140 SER B O 1
ATOM 2244 N N . SER B 1 128 ? 55.714 8.201 62.446 1.00 74.58 141 SER B N 1
ATOM 2245 C CA . SER B 1 128 ? 55.034 7.320 63.415 1.00 71.90 141 SER B CA 1
ATOM 2246 C C . SER B 1 128 ? 53.798 6.688 62.789 1.00 71.86 141 SER B C 1
ATOM 2247 O O . SER B 1 128 ? 53.359 7.093 61.706 1.00 72.19 141 SER B O 1
ATOM 2250 N N . ASN B 1 129 ? 53.246 5.693 63.480 1.00 71.98 142 ASN B N 1
ATOM 2251 C CA . ASN B 1 129 ? 51.974 5.093 63.082 1.00 72.24 142 ASN B CA 1
ATOM 2252 C C . ASN B 1 129 ? 50.793 6.053 63.288 1.00 70.84 142 ASN B C 1
ATOM 2253 O O . ASN B 1 129 ? 49.802 6.001 62.559 1.00 68.36 142 ASN B O 1
ATOM 2258 N N . ASP B 1 130 ? 50.910 6.937 64.272 1.00 71.54 143 ASP B N 1
ATOM 2259 C CA . ASP B 1 130 ? 49.845 7.886 64.578 1.00 71.65 143 ASP B CA 1
ATOM 2260 C C . ASP B 1 130 ? 49.895 9.086 63.637 1.00 69.36 143 ASP B C 1
ATOM 2261 O O . ASP B 1 130 ? 48.848 9.580 63.209 1.00 67.56 143 ASP B O 1
ATOM 2266 N N . GLU B 1 131 ? 51.104 9.536 63.297 1.00 67.44 144 GLU B N 1
ATOM 2267 C CA . GLU B 1 131 ? 51.296 10.489 62.188 1.00 66.40 144 GLU B CA 1
ATOM 2268 C C . GLU B 1 131 ? 50.765 9.928 60.859 1.00 62.88 144 GLU B C 1
ATOM 2269 O O . GLU B 1 131 ? 50.178 10.656 60.066 1.00 59.80 144 GLU B O 1
ATOM 2275 N N . CYS B 1 132 ? 50.980 8.638 60.631 1.00 61.54 145 CYS B N 1
ATOM 2276 C CA . CYS B 1 132 ? 50.457 7.957 59.453 1.00 61.13 145 CYS B CA 1
ATOM 2277 C C . CYS B 1 132 ? 48.926 7.900 59.456 1.00 60.84 145 CYS B C 1
ATOM 2278 O O . CYS B 1 132 ? 48.275 8.252 58.463 1.00 59.41 145 CYS B O 1
ATOM 2281 N N . ARG B 1 133 ? 48.377 7.444 60.581 1.00 63.06 146 ARG B N 1
ATOM 2282 C CA . ARG B 1 133 ? 46.928 7.419 60.843 1.00 63.75 146 ARG B CA 1
ATOM 2283 C C . ARG B 1 133 ? 46.255 8.766 60.546 1.00 61.18 146 ARG B C 1
ATOM 2284 O O . ARG B 1 133 ? 45.265 8.815 59.819 1.00 60.61 146 ARG B O 1
ATOM 2292 N N . ALA B 1 134 ? 46.801 9.844 61.104 1.00 59.72 147 ALA B N 1
ATOM 2293 C CA . ALA B 1 134 ? 46.231 11.196 60.938 1.00 60.16 147 ALA B CA 1
ATOM 2294 C C . ALA B 1 134 ? 46.327 11.711 59.499 1.00 59.30 147 ALA B C 1
ATOM 2295 O O . ALA B 1 134 ? 45.358 12.220 58.937 1.00 57.77 147 ALA B O 1
ATOM 2297 N N . PHE B 1 135 ? 47.517 11.581 58.925 1.00 59.36 148 PHE B N 1
ATOM 2298 C CA . PHE B 1 135 ? 47.795 12.028 57.556 1.00 60.32 148 PHE B CA 1
ATOM 2299 C C . PHE B 1 135 ? 46.910 11.341 56.501 1.00 59.66 148 PHE B C 1
ATOM 2300 O O . PHE B 1 135 ? 46.458 11.997 55.553 1.00 56.32 148 PHE B O 1
ATOM 2308 N N . LEU B 1 136 ? 46.654 10.042 56.679 1.00 61.20 149 LEU B N 1
ATOM 2309 C CA . LEU B 1 136 ? 45.806 9.289 55.733 1.00 64.23 149 LEU B CA 1
ATOM 2310 C C . LEU B 1 136 ? 44.302 9.456 55.955 1.00 68.53 149 LEU B C 1
ATOM 2311 O O . LEU B 1 136 ? 43.538 9.369 54.996 1.00 68.32 149 LEU B O 1
ATOM 2316 N N . ARG B 1 137 ? 43.875 9.685 57.199 1.00 75.58 150 ARG B N 1
ATOM 2317 C CA . ARG B 1 137 ? 42.438 9.777 57.523 1.00 80.07 150 ARG B CA 1
ATOM 2318 C C . ARG B 1 137 ? 41.848 11.186 57.420 1.00 78.61 150 ARG B C 1
ATOM 2319 O O . ARG B 1 137 ? 40.639 11.330 57.246 1.00 77.30 150 ARG B O 1
ATOM 2327 N N . LYS B 1 138 ? 42.691 12.212 57.515 1.00 78.90 151 LYS B N 1
ATOM 2328 C CA . LYS B 1 138 ? 42.217 13.587 57.565 1.00 81.49 151 LYS B CA 1
ATOM 2329 C C . LYS B 1 138 ? 42.020 14.123 56.155 1.00 80.16 151 LYS B C 1
ATOM 2330 O O . LYS B 1 138 ? 42.933 14.031 55.336 1.00 81.56 151 LYS B O 1
ATOM 2336 N N . ARG B 1 139 ? 40.820 14.643 55.878 1.00 80.45 152 ARG B N 1
ATOM 2337 C CA . ARG B 1 139 ? 40.521 15.411 54.659 1.00 82.88 152 ARG B CA 1
ATOM 2338 C C . ARG B 1 139 ? 41.687 16.318 54.246 1.00 85.09 152 ARG B C 1
ATOM 2339 O O . ARG B 1 139 ? 42.025 17.260 54.961 1.00 86.31 152 ARG B O 1
ATOM 2347 N N . THR B 1 140 ? 42.294 16.018 53.098 1.00 88.08 153 THR B N 1
ATOM 2348 C CA . THR B 1 140 ? 43.448 16.766 52.593 1.00 87.82 153 THR B CA 1
ATOM 2349 C C . THR B 1 140 ? 42.998 18.122 52.047 1.00 89.40 153 THR B C 1
ATOM 2350 O O . THR B 1 140 ? 42.003 18.192 51.321 1.00 89.62 153 THR B O 1
ATOM 2354 N N . GLN B 1 141 ? 43.733 19.179 52.417 1.00 89.67 154 GLN B N 1
ATOM 2355 C CA . GLN B 1 141 ? 43.544 20.547 51.898 1.00 89.54 154 GLN B CA 1
ATOM 2356 C C . GLN B 1 141 ? 42.143 21.116 52.176 1.00 91.58 154 GLN B C 1
ATOM 2357 O O . GLN B 1 141 ? 41.334 21.329 51.266 1.00 93.15 154 GLN B O 1
#

Radius of gyration: 22.72 Å; Cα contacts (8 Å, |Δi|>4): 379; chains: 2; bounding box: 32×64×63 Å

InterPro domains:
  IPR000605 Helicase, superfamily 3, single-stranded DNA/RNA virus [PF00910] (506-618)
  IPR001205 RNA-directed RNA polymerase, C-terminal domain [PF00680] (1320-1732)
  IPR004004 Helicase/polymerase/peptidase polyprotein, Calicivirus-type [PR00918] (500-520)
  IPR004004 Helicase/polymerase/peptidase polyprotein, Calicivirus-type [PR00918] (1617-1628)
  IPR004004 Helicase/polymerase/peptidase polyprotein, Calicivirus-type [PR00918] (1687-1701)
  IPR007094 RNA-directed RNA polymerase, catalytic domain [PS50507] (1495-1634)
  IPR009003 Peptidase S1, PA clan [SSF50494] (974-1206)
  IPR014759 Helicase, superfamily 3, single-stranded RNA virus [PS51218] (482-656)
  IPR024387 Peptidase C3G, Picornavirus [PF12381] (1063-1210)
  IPR043128 Reverse transcriptase/Diguanylate cyclase domain [G3DSA:3.30.70.270] (1543-1670)
  IPR043502 DNA/RNA polymerase superfamily [SSF56672] (1241-1765)
  IPR044067 Picornavirales 3C/3C-like protease domain [PS51874] (954-1201)

B-factor: mean 57.69, std 24.69, range [22.65, 144.83]

Secondary structure (DSSP, 8-state):
-HHHHHHHHHHHHHHHSTT--B-SSEEEEE-SS--TTTT--EEEESSS---SHHHHHHHHHHHHHHHHHHTSTT--HHHHHHHHHHHHHH------TTT----EEEEE-HHHHHT-HHHHHHHTT--SHHHHHHHHS----/-THHHHHHHHHHHHHHSTT--B-SSEEEEE-SS--TTTS-EEEE-SSSS--SHHHHHHHHHHHHHHHHHHTSSS--HHHHHHHHHHHHHH-----SSS-----EEEEE-HHHHHT-HHHHHHHHT--SHHHHHHHHHS---

Nearest PDB structures (foldseek):
  6c3r-assembly1_B  TM=9.729E-01  e=2.743E-23  Cricket paralysis virus Teleogryllus commodus/Australia/CrPVVIC/1968
  1wn0-assembly1_A  TM=3.716E-01  e=5.441E+00  Zea mays
  6c3r-assembly1_B  TM=1.007E+00  e=3.998E-25  Cricket paralysis virus Teleogryllus commodus/Australia/CrPVVIC/1968

Foldseek 3Di:
DQCVLQVVLQVVCVVPVVRFLDADLAGEDAHSDDPLVVVADDDDDPPDDPPPVVLRVLLSVLLVCLAVQQNDPDRDVLVSLVSVVVNVVSDDWPAPPDGRTHHHYHYHYSVSCVVQVVLSSVRRVDDDPVSSCVSNHRDPD/DPCVLVVVQQVCCVVPVVRFLDAAQAGEDADADDPLVVVDDDDDDDDVDDPPVVLRVLLSVLLVVLAVQLNDPDRDVLVSLVSVVVNVVSDDDDDDPRPDSHHHYHYHYSVSCVVPVVLSNLRHPDHDPVSSVCSSNDDDD

Solvent-accessible surface area: 15857 Å² total; per-residue (Å²): 166,70,75,129,47,50,118,53,0,96,112,38,10,62,69,113,2,152,52,50,5,72,16,61,71,3,14,3,106,4,53,18,159,23,126,29,127,50,18,41,11,109,17,124,37,87,107,151,56,88,23,17,6,83,22,3,79,44,21,15,90,1,8,99,67,0,9,88,17,3,71,90,221,66,92,85,47,27,74,0,8,12,24,0,55,50,0,37,50,4,42,11,44,41,29,170,119,52,97,55,108,21,77,2,18,0,3,0,5,5,113,16,0,36,84,46,54,128,31,0,68,68,8,43,117,11,82,37,105,98,60,7,100,47,33,3,139,115,125,141,200,195,54,61,135,44,42,105,37,0,82,126,51,15,69,78,116,1,137,44,51,2,63,18,59,61,4,17,4,105,2,52,13,156,22,100,23,115,52,28,36,0,84,2,141,38,134,75,150,49,61,15,9,7,82,16,11,72,72,20,22,91,3,16,79,69,0,9,96,15,3,72,93,210,64,94,83,35,37,105,0,0,11,25,0,27,55,2,29,42,16,50,32,30,49,42,114,149,37,89,93,121,22,74,5,19,0,1,0,4,6,140,17,0,33,87,42,46,100,5,0,63,87,8,30,142,14,80,34,77,102,82,7,133,58,34,2,116,147,178,49,219

Sequence (282 aa):
INSLEELAAQELIAAQFEGNLDGFFCTFYVQSKPQLLDLESECYCMDDFDCGCDRIKREEELRKLIFLTSDVYGYNFEEWKGLVWKFVQNYCPEHRYGSTFGNGLLIVSPRFFMDHLDWFQQWKLVSSNDECRAFLRKRTQINSLEELAAQELIAAQFEGNLDGFFCTFYVQSKPQLLDLESECYCMDDFDCGCDRIKREEELRKLIFLTSDVYGYNFEEWKGLVWKFVQNYCPEHRYGSTFGNGLLIVSPRFFMDHLDWFQQWKLVSSNDECRAFLRKRTQ